Protein AF-A0A1W0WRT3-F1 (afdb_monomer_lite)

Secondary structure (DSSP, 8-state):
-TTT-HHHHHHH--HHHHHHHHHHHHHHHHHHHHHHHHHHHHHT-SS-S-----TTTTHHHHHHHIIIIIIHHHHHHHHHHHHHHHHHHHHHHHHHHHHHTS-----------------------------------------------------------------------SHHHHHHHHHHHHHHHHHHHHHHHHHHHHHHHHH----HHHHHHHHHHHHHHHHHHHHHHHHH-HHHHHHHHHHHHHHHT-----

Structure (mmCIF, N/CA/C/O backbone):
data_AF-A0A1W0WRT3-F1
#
_entry.id   AF-A0A1W0WRT3-F1
#
loop_
_atom_site.group_PDB
_atom_site.id
_atom_site.type_symbol
_atom_site.label_atom_id
_atom_site.label_alt_id
_atom_site.label_comp_id
_atom_site.label_asym_id
_atom_site.label_entity_id
_atom_site.label_seq_id
_atom_site.pdbx_PDB_ins_code
_atom_site.Cartn_x
_atom_site.Cartn_y
_atom_site.Cartn_z
_atom_site.occupancy
_atom_site.B_iso_or_equiv
_atom_site.auth_seq_id
_atom_site.auth_comp_id
_atom_site.auth_asym_id
_atom_site.auth_atom_id
_atom_site.pdbx_PDB_model_num
ATOM 1 N N . MET A 1 1 ? -15.582 -1.088 5.205 1.00 57.53 1 MET A N 1
ATOM 2 C CA . MET A 1 1 ? -17.043 -1.356 5.247 1.00 57.53 1 MET A CA 1
ATOM 3 C C . MET A 1 1 ? -17.700 -1.201 6.625 1.00 57.53 1 MET A C 1
ATOM 5 O O . MET A 1 1 ? -18.793 -0.648 6.671 1.00 57.53 1 MET A O 1
ATOM 9 N N . ALA A 1 2 ? -17.063 -1.582 7.742 1.00 59.25 2 ALA A N 1
ATOM 10 C CA . ALA A 1 2 ? -17.653 -1.502 9.096 1.00 59.25 2 ALA A CA 1
ATOM 11 C C . ALA A 1 2 ? -18.224 -0.121 9.501 1.00 59.25 2 ALA A C 1
ATOM 13 O O . ALA A 1 2 ? -19.150 -0.016 10.302 1.00 59.25 2 ALA A O 1
ATOM 14 N N . LEU A 1 3 ? -17.692 0.962 8.928 1.00 58.09 3 LEU A N 1
ATOM 15 C CA . LEU A 1 3 ? -18.132 2.328 9.218 1.00 58.09 3 LEU A CA 1
ATOM 16 C C . LEU A 1 3 ? -19.428 2.725 8.496 1.00 58.09 3 LEU A C 1
ATOM 18 O O . LEU A 1 3 ? -20.098 3.674 8.922 1.00 58.09 3 LEU A O 1
ATOM 22 N N . PHE A 1 4 ? -19.796 2.035 7.412 1.00 63.88 4 PHE A N 1
ATOM 23 C CA . PHE A 1 4 ? -20.937 2.417 6.581 1.00 63.88 4 PHE A CA 1
ATOM 24 C C . PHE A 1 4 ? -22.263 1.877 7.108 1.00 63.88 4 PHE A C 1
ATOM 26 O O . PHE A 1 4 ? -23.194 2.670 7.239 1.00 63.88 4 PHE A O 1
ATOM 33 N N . LEU A 1 5 ? -22.307 0.607 7.521 1.00 64.44 5 LEU A N 1
ATOM 34 C CA . LEU A 1 5 ? -23.526 -0.089 7.943 1.00 64.44 5 LEU A CA 1
ATOM 35 C C . LEU A 1 5 ? -23.260 -0.947 9.195 1.00 64.44 5 LEU A C 1
ATOM 37 O O . LEU A 1 5 ? -23.103 -2.159 9.083 1.00 64.44 5 LEU A O 1
ATOM 41 N N . PRO A 1 6 ? -23.197 -0.353 10.400 1.00 70.00 6 PRO A N 1
ATOM 42 C CA . PRO A 1 6 ? -22.820 -1.082 11.616 1.00 70.00 6 PRO A CA 1
ATOM 43 C C . PRO A 1 6 ? -23.794 -2.214 11.982 1.00 70.00 6 PRO A C 1
ATOM 45 O O . PRO A 1 6 ? -23.379 -3.189 12.601 1.00 70.00 6 PRO A O 1
ATOM 48 N N . VAL A 1 7 ? -25.070 -2.099 11.589 1.00 73.31 7 VAL A N 1
ATOM 49 C CA . VAL A 1 7 ? -26.112 -3.102 11.869 1.00 73.31 7 VAL A CA 1
ATOM 50 C C . VAL A 1 7 ? -25.977 -4.314 10.945 1.00 73.31 7 VAL A C 1
ATOM 52 O O . VAL A 1 7 ? -25.861 -5.433 11.430 1.00 73.31 7 VAL A O 1
ATOM 55 N N . SER A 1 8 ? -25.896 -4.097 9.628 1.00 71.56 8 SER A N 1
ATOM 56 C CA . SER A 1 8 ? -25.723 -5.188 8.653 1.00 71.56 8 SER A CA 1
ATOM 57 C C . SER A 1 8 ? -24.355 -5.877 8.795 1.00 71.56 8 SER A C 1
ATOM 59 O O . SER A 1 8 ? -24.254 -7.101 8.733 1.00 71.56 8 SER A O 1
ATOM 61 N N . TYR A 1 9 ? -23.307 -5.111 9.129 1.00 69.50 9 TYR A N 1
ATOM 62 C CA . TYR A 1 9 ? -21.957 -5.638 9.347 1.00 69.50 9 TYR A CA 1
ATOM 63 C C . TYR A 1 9 ? -21.885 -6.694 10.460 1.00 69.50 9 TYR A C 1
ATOM 65 O O . TYR A 1 9 ? -21.104 -7.635 10.359 1.00 69.50 9 TYR A O 1
ATOM 73 N N . ARG A 1 10 ? -22.708 -6.575 11.512 1.00 72.44 10 ARG A N 1
ATOM 74 C CA . ARG A 1 10 ? -22.687 -7.515 12.643 1.00 72.44 10 ARG A CA 1
ATOM 75 C C . ARG A 1 10 ? -23.286 -8.884 12.302 1.00 72.44 10 ARG A C 1
ATOM 77 O O . ARG A 1 10 ? -22.920 -9.858 12.950 1.00 72.44 10 ARG A O 1
ATOM 84 N N . HIS A 1 11 ? -24.173 -8.968 11.310 1.00 74.44 11 HIS A N 1
ATOM 85 C CA . HIS A 1 11 ? -24.772 -10.239 10.890 1.00 74.44 11 HIS A CA 1
ATOM 86 C C . HIS A 1 11 ? -24.030 -10.923 9.740 1.00 74.44 11 HIS A C 1
ATOM 88 O O . HIS A 1 11 ? -24.066 -12.143 9.658 1.00 74.44 11 HIS A O 1
ATOM 94 N N . TYR A 1 12 ? -23.317 -10.169 8.900 1.00 72.38 12 TYR A N 1
ATOM 95 C CA . TYR A 1 12 ? -22.676 -10.713 7.696 1.00 72.38 12 TYR A CA 1
ATOM 96 C C . TYR A 1 12 ? -21.158 -10.907 7.783 1.00 72.38 12 TYR A C 1
ATOM 98 O O . TYR A 1 12 ? -20.559 -11.402 6.830 1.00 72.38 12 TYR A O 1
ATOM 106 N N . HIS A 1 13 ? -20.504 -10.540 8.891 1.00 76.38 13 HIS A N 1
ATOM 107 C CA . HIS A 1 13 ? -19.062 -10.752 9.024 1.00 76.38 13 HIS A CA 1
ATOM 108 C C . HIS A 1 13 ? -18.738 -12.216 9.353 1.00 76.38 13 HIS A C 1
ATOM 110 O O . HIS A 1 13 ? -18.426 -12.571 10.491 1.00 76.38 13 HIS A O 1
ATOM 116 N N . THR A 1 14 ? -18.807 -13.072 8.339 1.00 85.19 14 THR A N 1
ATOM 117 C CA . THR A 1 14 ? -18.341 -14.454 8.416 1.00 85.19 14 THR A CA 1
ATOM 118 C C . THR A 1 14 ? -16.829 -14.499 8.201 1.00 85.19 14 THR A C 1
ATOM 120 O O . THR A 1 14 ? -16.276 -13.765 7.379 1.00 85.19 14 THR A O 1
ATOM 123 N N . ASN A 1 15 ? -16.138 -15.381 8.929 1.00 87.75 15 ASN A N 1
ATOM 124 C CA . ASN A 1 15 ? -14.701 -15.619 8.732 1.00 87.75 15 ASN A CA 1
ATOM 125 C C . ASN A 1 15 ? -14.387 -15.998 7.273 1.00 87.75 15 ASN A C 1
ATOM 127 O O . ASN A 1 15 ? -13.327 -15.655 6.754 1.00 87.75 15 ASN A O 1
ATOM 131 N N . THR A 1 16 ? -15.348 -16.621 6.588 1.00 88.56 16 THR A N 1
ATOM 132 C CA . THR A 1 16 ? -15.288 -16.969 5.167 1.00 88.56 16 THR A CA 1
ATOM 133 C C . THR A 1 16 ? -15.034 -15.757 4.274 1.00 88.56 16 THR A C 1
ATOM 135 O O . THR A 1 16 ? -14.190 -15.833 3.386 1.00 88.56 16 THR A O 1
ATOM 138 N N . LEU A 1 17 ? -15.702 -14.621 4.516 1.00 88.12 17 LEU A N 1
ATOM 139 C CA . LEU A 1 17 ? -15.512 -13.423 3.695 1.00 88.12 17 LEU A CA 1
ATOM 140 C C . LEU A 1 17 ? -14.113 -12.825 3.883 1.00 88.12 17 LEU A C 1
ATOM 142 O O . LEU A 1 17 ? -13.495 -12.406 2.908 1.00 88.12 17 LEU A O 1
ATOM 146 N N . ALA A 1 18 ? -13.589 -12.827 5.112 1.00 88.94 18 ALA A N 1
ATOM 147 C CA . ALA A 1 18 ? -12.232 -12.355 5.384 1.00 88.94 18 ALA A CA 1
ATOM 148 C C . ALA A 1 18 ? -11.180 -13.224 4.673 1.00 88.94 18 ALA A C 1
ATOM 150 O O . ALA A 1 18 ? -10.317 -12.690 3.981 1.00 88.94 18 ALA A O 1
ATOM 151 N N . ILE A 1 19 ? -11.301 -14.554 4.768 1.00 93.44 19 ILE A N 1
ATOM 152 C CA . ILE A 1 19 ? -10.410 -15.496 4.072 1.00 93.44 19 ILE A CA 1
ATOM 153 C C . ILE A 1 19 ? -10.511 -15.306 2.555 1.00 93.44 19 ILE A C 1
ATOM 155 O O . ILE A 1 19 ? -9.489 -15.207 1.882 1.00 93.44 19 ILE A O 1
ATOM 159 N N . CYS A 1 20 ? -11.729 -15.184 2.022 1.00 94.19 20 CYS A N 1
ATOM 160 C CA . CYS A 1 20 ? -11.959 -14.954 0.599 1.00 94.19 20 CYS A CA 1
ATOM 161 C C . CYS A 1 20 ? -11.285 -13.664 0.108 1.00 94.19 20 CYS A C 1
ATOM 163 O O . CYS A 1 20 ? -10.661 -13.669 -0.949 1.00 94.19 20 CYS A O 1
ATOM 165 N N . MET A 1 21 ? -11.371 -12.572 0.873 1.00 91.06 21 MET A N 1
ATOM 166 C CA . MET A 1 21 ? -10.713 -11.305 0.533 1.00 91.06 21 MET A CA 1
ATOM 167 C C . MET A 1 21 ? -9.185 -11.424 0.575 1.00 91.06 21 MET A C 1
ATOM 169 O O . MET A 1 21 ? -8.510 -10.904 -0.311 1.00 91.06 21 MET A O 1
ATOM 173 N N . CYS A 1 22 ? -8.631 -12.136 1.562 1.00 92.69 22 CYS A N 1
ATOM 174 C CA . CYS A 1 22 ? -7.190 -12.379 1.651 1.00 92.69 22 CYS A CA 1
ATOM 175 C C . CYS A 1 22 ? -6.675 -13.210 0.467 1.00 92.69 22 CYS A C 1
ATOM 177 O O . CYS A 1 22 ? -5.708 -12.814 -0.182 1.00 92.69 22 CYS A O 1
ATOM 179 N N . VAL A 1 23 ? -7.341 -14.324 0.151 1.00 96.50 23 VAL A N 1
ATOM 180 C CA . VAL A 1 23 ? -6.979 -15.184 -0.987 1.00 96.50 23 VAL A CA 1
ATOM 181 C C . VAL A 1 23 ? -7.160 -14.433 -2.304 1.00 96.50 23 VAL A C 1
ATOM 183 O O . VAL A 1 23 ? -6.273 -14.467 -3.150 1.00 96.50 23 VAL A O 1
ATOM 186 N N . GLY A 1 24 ? -8.263 -13.697 -2.460 1.00 95.12 24 GLY A N 1
ATOM 187 C CA . GLY A 1 24 ? -8.522 -12.878 -3.642 1.00 95.12 24 GLY A CA 1
ATOM 188 C C . GLY A 1 24 ? -7.442 -11.820 -3.872 1.00 95.12 24 GLY A C 1
ATOM 189 O O . GLY A 1 24 ? -6.952 -11.695 -4.989 1.00 95.12 24 GLY A O 1
ATOM 190 N N . CYS A 1 25 ? -7.013 -11.115 -2.818 1.00 93.00 25 CYS A N 1
ATOM 191 C CA . CYS A 1 25 ? -5.915 -10.147 -2.892 1.00 93.00 25 CYS A CA 1
ATOM 192 C C . CYS A 1 25 ? -4.599 -10.812 -3.329 1.00 93.00 25 CYS A C 1
ATOM 194 O O . CYS A 1 25 ? -3.905 -10.307 -4.209 1.00 93.00 25 CYS A O 1
ATOM 196 N N . TRP A 1 26 ? -4.282 -11.982 -2.772 1.00 95.69 26 TRP A N 1
ATOM 197 C CA . TRP A 1 26 ? -3.071 -12.714 -3.133 1.00 95.69 26 TRP A CA 1
ATOM 198 C C . TRP A 1 26 ? -3.090 -13.193 -4.591 1.00 95.69 26 TRP A C 1
ATOM 200 O O . TRP A 1 26 ? -2.126 -12.974 -5.326 1.00 95.69 26 TRP A O 1
ATOM 210 N N . VAL A 1 27 ? -4.197 -13.796 -5.039 1.00 96.94 27 VAL A N 1
ATOM 211 C CA . VAL A 1 27 ? -4.370 -14.235 -6.433 1.00 96.94 27 VAL A CA 1
ATOM 212 C C . VAL A 1 27 ? -4.287 -13.043 -7.382 1.00 96.94 27 VAL A C 1
ATOM 214 O O . VAL A 1 27 ? -3.580 -13.118 -8.382 1.00 96.94 27 VAL A O 1
ATOM 217 N N . TYR A 1 28 ? -4.937 -11.926 -7.045 1.00 94.19 28 TYR A N 1
ATOM 218 C CA . TYR A 1 28 ? -4.875 -10.689 -7.821 1.00 94.19 28 TYR A CA 1
ATOM 219 C C . TYR A 1 28 ? -3.430 -10.220 -8.021 1.00 94.19 28 TYR A C 1
ATOM 221 O O . TYR A 1 28 ? -3.013 -9.993 -9.154 1.00 94.19 28 TYR A O 1
ATOM 229 N N . VAL A 1 29 ? -2.632 -10.150 -6.950 1.00 92.56 29 VAL A N 1
ATOM 230 C CA . VAL A 1 29 ? -1.226 -9.729 -7.056 1.00 92.56 29 VAL A CA 1
ATOM 231 C C . VAL A 1 29 ? -0.428 -10.652 -7.980 1.00 92.56 29 VAL A C 1
ATOM 233 O O . VAL A 1 29 ? 0.312 -10.178 -8.843 1.00 92.56 29 VAL A O 1
ATOM 236 N N . ASN A 1 30 ? -0.615 -11.964 -7.849 1.00 94.56 30 ASN A N 1
ATOM 237 C CA . ASN A 1 30 ? 0.111 -12.947 -8.648 1.00 94.56 30 ASN A CA 1
ATOM 238 C C . ASN A 1 30 ? -0.281 -12.909 -10.130 1.00 94.56 30 ASN A C 1
ATOM 240 O O . ASN A 1 30 ? 0.598 -12.941 -10.984 1.00 94.56 30 ASN A O 1
ATOM 244 N N . VAL A 1 31 ? -1.571 -12.776 -10.447 1.00 95.19 31 VAL A N 1
ATOM 245 C CA . VAL A 1 31 ? -2.063 -12.735 -11.836 1.00 95.19 31 VAL A CA 1
ATOM 246 C C . VAL A 1 31 ? -1.468 -11.566 -12.624 1.00 95.19 31 VAL A C 1
ATOM 248 O O . VAL A 1 31 ? -1.171 -11.722 -13.803 1.00 95.19 31 VAL A O 1
ATOM 251 N N . PHE A 1 32 ? -1.254 -10.412 -11.991 1.00 93.12 32 PHE A N 1
ATOM 252 C CA . PHE A 1 32 ? -0.686 -9.241 -12.668 1.00 93.12 32 PHE A CA 1
ATOM 253 C C . PHE A 1 32 ? 0.850 -9.210 -12.653 1.00 93.12 32 PHE A C 1
ATOM 255 O O . PHE A 1 32 ? 1.452 -8.751 -13.627 1.00 93.12 32 PHE A O 1
ATOM 262 N N . LYS A 1 33 ? 1.501 -9.691 -11.581 1.00 89.94 33 LYS A N 1
ATOM 263 C CA . LYS A 1 33 ? 2.969 -9.646 -11.466 1.00 89.94 33 LYS A CA 1
ATOM 264 C C . LYS A 1 33 ? 3.679 -10.818 -12.151 1.00 89.94 33 LYS A C 1
ATOM 266 O O . LYS A 1 33 ? 4.725 -10.599 -12.755 1.00 89.94 33 LYS A O 1
ATOM 271 N N . LEU A 1 34 ? 3.127 -12.034 -12.099 1.00 94.50 34 LEU A N 1
ATOM 272 C CA . LEU A 1 34 ? 3.792 -13.223 -12.649 1.00 94.50 34 LEU A CA 1
ATOM 273 C C . LEU A 1 34 ? 4.031 -13.159 -14.164 1.00 94.50 34 LEU A C 1
ATOM 275 O O . LEU A 1 34 ? 5.132 -13.519 -14.567 1.00 94.50 34 LEU A O 1
ATOM 279 N N . PRO A 1 35 ? 3.088 -12.698 -15.013 1.00 94.25 35 PRO A N 1
ATOM 280 C CA . PRO A 1 35 ? 3.317 -12.683 -16.456 1.00 94.25 35 PRO A CA 1
ATOM 281 C C . PRO A 1 35 ? 4.515 -11.826 -16.871 1.00 94.25 35 PRO A C 1
ATOM 283 O O . PRO A 1 35 ? 5.297 -12.260 -17.709 1.00 94.25 35 PRO A O 1
ATOM 286 N N . GLY A 1 36 ? 4.701 -10.653 -16.254 1.00 91.69 36 GLY A N 1
ATOM 287 C CA . GLY A 1 36 ? 5.857 -9.800 -16.546 1.00 91.69 36 GLY A CA 1
ATOM 288 C C . GLY A 1 36 ? 7.168 -10.412 -16.075 1.00 91.69 36 GLY A C 1
ATOM 289 O O . GLY A 1 36 ? 8.129 -10.432 -16.832 1.00 91.69 36 GLY A O 1
ATOM 290 N N . LEU A 1 37 ? 7.187 -11.004 -14.874 1.00 92.88 37 LEU A N 1
ATOM 291 C CA . LEU A 1 37 ? 8.376 -11.693 -14.359 1.00 92.88 37 LEU A CA 1
ATOM 292 C C . LEU A 1 37 ? 8.766 -12.902 -15.222 1.00 92.88 37 LEU A C 1
ATOM 294 O O . LEU A 1 37 ? 9.940 -13.076 -15.527 1.00 92.88 37 LEU A O 1
ATOM 298 N N . LEU A 1 38 ? 7.791 -13.712 -15.646 1.00 94.31 38 LEU A N 1
ATOM 299 C CA . LEU A 1 38 ? 8.032 -14.857 -16.530 1.00 94.31 38 LEU A CA 1
ATOM 300 C C . LEU A 1 38 ? 8.531 -14.414 -17.909 1.00 94.31 38 LEU A C 1
ATOM 302 O O . LEU A 1 38 ? 9.413 -15.050 -18.478 1.00 94.31 38 LEU A O 1
ATOM 306 N N . GLN A 1 39 ? 7.975 -13.328 -18.450 1.00 93.81 39 GLN A N 1
ATOM 307 C CA . GLN A 1 39 ? 8.405 -12.785 -19.735 1.00 93.81 39 GLN A CA 1
ATOM 308 C C . GLN A 1 39 ? 9.805 -12.155 -19.657 1.00 93.81 39 GLN A C 1
ATOM 310 O O . GLN A 1 39 ? 10.566 -12.252 -20.617 1.00 93.81 39 GLN A O 1
ATOM 315 N N . ASP A 1 40 ? 10.145 -11.518 -18.533 1.00 92.25 40 ASP A N 1
ATOM 316 C CA . ASP A 1 40 ? 11.466 -10.928 -18.282 1.00 92.25 40 ASP A CA 1
ATOM 317 C C . ASP A 1 40 ? 12.551 -12.011 -18.229 1.00 92.25 40 ASP A C 1
ATOM 319 O O . ASP A 1 40 ? 13.525 -11.944 -18.979 1.00 92.25 40 ASP A O 1
ATOM 323 N N . ASP A 1 41 ? 12.306 -13.065 -17.446 1.00 92.06 41 ASP A N 1
ATOM 324 C CA . ASP A 1 41 ? 13.212 -14.207 -17.291 1.00 92.06 41 ASP A CA 1
ATOM 325 C C . ASP A 1 41 ? 13.428 -14.974 -18.605 1.00 92.06 41 ASP A C 1
ATOM 327 O O . ASP A 1 41 ? 14.555 -15.313 -18.950 1.00 92.06 41 ASP A O 1
ATOM 331 N N . TYR A 1 42 ? 12.363 -15.204 -19.381 1.00 93.31 42 TYR A N 1
ATOM 332 C CA . TYR A 1 42 ? 12.452 -16.009 -20.602 1.00 93.31 42 TYR A CA 1
ATOM 333 C C . TYR A 1 42 ? 13.087 -15.277 -21.797 1.00 93.31 42 TYR A C 1
ATOM 335 O O . TYR A 1 42 ? 13.714 -15.920 -22.636 1.00 93.31 42 TYR A O 1
ATOM 343 N N . ILE A 1 43 ? 12.889 -13.956 -21.926 1.00 92.50 43 ILE A N 1
ATOM 344 C CA . ILE A 1 43 ? 13.270 -13.203 -23.140 1.00 92.50 43 ILE A CA 1
ATOM 345 C C . ILE A 1 43 ? 14.493 -12.313 -22.921 1.00 92.50 43 ILE A C 1
ATOM 347 O O . ILE A 1 43 ? 15.331 -12.202 -23.816 1.00 92.50 43 ILE A O 1
ATOM 351 N N . TYR A 1 44 ? 14.578 -11.637 -21.776 1.00 86.69 44 TYR A N 1
ATOM 352 C CA . TYR A 1 44 ? 15.509 -10.521 -21.588 1.00 86.69 44 TYR A CA 1
ATOM 353 C C . TYR A 1 44 ? 16.729 -10.888 -20.743 1.00 86.69 44 TYR A C 1
ATOM 355 O O . TYR A 1 44 ? 17.735 -10.185 -20.792 1.00 86.69 44 TYR A O 1
ATOM 363 N N . ARG A 1 45 ? 16.675 -12.003 -20.012 1.00 82.12 45 ARG A N 1
ATOM 364 C CA . ARG A 1 45 ? 17.720 -12.428 -19.081 1.00 82.12 45 ARG A CA 1
ATOM 365 C C . ARG A 1 45 ? 18.786 -13.301 -19.755 1.00 82.12 45 ARG A C 1
ATOM 367 O O . ARG A 1 45 ? 18.931 -14.473 -19.435 1.00 82.12 45 ARG A O 1
ATOM 374 N N . ASN A 1 46 ? 19.538 -12.720 -20.688 1.00 70.94 46 ASN A N 1
ATOM 375 C CA . ASN A 1 46 ? 20.744 -13.336 -21.249 1.00 70.94 46 ASN A CA 1
ATOM 376 C C . ASN A 1 46 ? 21.979 -12.574 -20.732 1.00 70.94 46 ASN A C 1
ATOM 378 O O . ASN A 1 46 ? 22.360 -11.557 -21.299 1.00 70.94 46 ASN A O 1
ATOM 382 N N . ASP A 1 47 ? 22.575 -13.086 -19.653 1.00 75.00 47 ASP A N 1
ATOM 383 C CA . ASP A 1 47 ? 23.932 -12.789 -19.150 1.00 75.00 47 ASP A CA 1
ATOM 384 C C . ASP A 1 47 ? 24.232 -11.452 -18.431 1.00 75.00 47 ASP A C 1
ATOM 386 O O . ASP A 1 47 ? 25.387 -11.219 -18.073 1.00 75.00 47 ASP A O 1
ATOM 390 N N . ASP A 1 48 ? 23.245 -10.609 -18.113 1.00 68.50 48 ASP A N 1
ATOM 391 C CA . ASP A 1 48 ? 23.500 -9.413 -17.287 1.00 68.50 48 ASP A CA 1
ATOM 392 C C . ASP A 1 48 ? 23.700 -9.770 -15.794 1.00 68.50 48 ASP A C 1
ATOM 394 O O . ASP A 1 48 ? 22.896 -10.486 -15.189 1.00 68.50 48 ASP A O 1
ATOM 398 N N . GLU A 1 49 ? 24.770 -9.247 -15.174 1.00 82.69 49 GLU A N 1
ATOM 399 C CA . GLU A 1 49 ? 25.106 -9.461 -13.748 1.00 82.69 49 GLU A CA 1
ATOM 400 C C . GLU A 1 49 ? 24.074 -8.845 -12.780 1.00 82.69 49 GLU A C 1
ATOM 402 O O . GLU A 1 49 ? 24.026 -9.205 -11.599 1.00 82.69 49 GLU A O 1
ATOM 407 N N . ASP A 1 50 ? 23.211 -7.952 -13.269 1.00 79.75 50 ASP A N 1
ATOM 408 C CA . ASP A 1 50 ? 22.233 -7.250 -12.449 1.00 79.75 50 ASP A CA 1
ATOM 409 C C . ASP A 1 50 ? 20.896 -7.997 -12.371 1.00 79.75 50 ASP A C 1
ATOM 411 O O . ASP A 1 50 ? 20.149 -8.145 -13.337 1.00 79.75 50 ASP A O 1
ATOM 415 N N . CYS A 1 51 ? 20.527 -8.410 -11.156 1.00 83.12 51 CYS A N 1
ATOM 416 C CA . CYS A 1 51 ? 19.227 -9.009 -10.859 1.00 83.12 51 CYS A CA 1
ATOM 417 C C . CYS A 1 51 ? 18.127 -7.934 -10.743 1.00 83.12 51 CYS A C 1
ATOM 419 O O . CYS A 1 51 ? 17.493 -7.781 -9.695 1.00 83.12 51 CYS A O 1
ATOM 421 N N . SER A 1 52 ? 17.897 -7.183 -11.819 1.00 83.81 52 SER A N 1
ATOM 422 C CA . SER A 1 52 ? 16.822 -6.194 -11.922 1.00 83.81 52 SER A CA 1
ATOM 423 C C . SER A 1 52 ? 15.922 -6.492 -13.121 1.00 83.81 52 SER A C 1
ATOM 425 O O . SER A 1 52 ? 16.387 -6.982 -14.143 1.00 83.81 52 SER A O 1
ATOM 427 N N . VAL A 1 53 ? 14.619 -6.241 -12.977 1.00 84.94 53 VAL A N 1
ATOM 428 C CA . VAL A 1 53 ? 13.651 -6.431 -14.069 1.00 84.94 53 VAL A CA 1
ATOM 429 C C . VAL A 1 53 ? 13.865 -5.337 -15.108 1.00 84.94 53 VAL A C 1
ATOM 431 O O . VAL A 1 53 ? 13.946 -4.159 -14.745 1.00 84.94 53 VAL A O 1
ATOM 434 N N . ASN A 1 54 ? 13.903 -5.695 -16.392 1.00 86.56 54 ASN A N 1
ATOM 435 C CA . ASN A 1 54 ? 14.138 -4.733 -17.461 1.00 86.56 54 ASN A CA 1
ATOM 436 C C . ASN A 1 54 ? 12.858 -3.935 -17.784 1.00 86.56 54 ASN A C 1
AT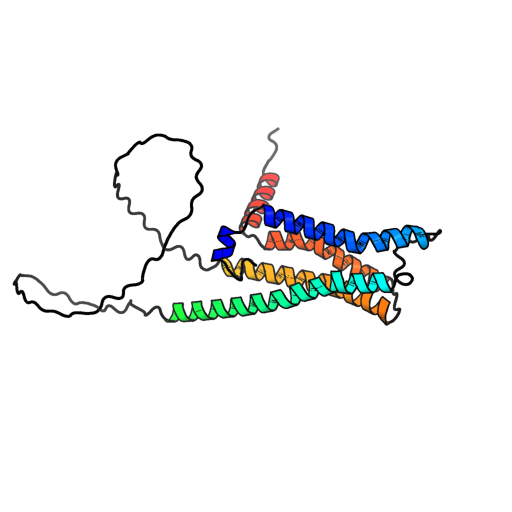OM 438 O O . ASN A 1 54 ? 12.111 -4.208 -18.728 1.00 86.56 54 ASN A O 1
ATOM 442 N N . VAL A 1 55 ? 12.594 -2.916 -16.962 1.00 84.69 55 VAL A N 1
ATOM 443 C CA . VAL A 1 55 ? 11.375 -2.092 -17.037 1.00 84.69 55 VAL A CA 1
ATOM 444 C C . VAL A 1 55 ? 11.278 -1.319 -18.360 1.00 84.69 55 VAL A C 1
ATOM 446 O O . VAL A 1 55 ? 10.173 -1.066 -18.841 1.00 84.69 55 VAL A O 1
ATOM 449 N N . THR A 1 56 ? 12.410 -0.957 -18.974 1.00 85.44 56 THR A N 1
ATOM 450 C CA . THR A 1 56 ? 12.428 -0.211 -20.243 1.00 85.44 56 THR A CA 1
ATOM 451 C C . THR A 1 56 ? 11.989 -1.084 -21.412 1.00 85.44 56 THR A C 1
ATOM 453 O O . THR A 1 56 ? 11.226 -0.625 -22.262 1.00 85.44 56 THR A O 1
ATOM 456 N N . ALA A 1 57 ? 12.390 -2.357 -21.427 1.00 89.25 57 ALA A N 1
ATOM 457 C CA . ALA A 1 57 ? 11.978 -3.301 -22.458 1.00 89.25 57 ALA A CA 1
ATOM 458 C C . ALA A 1 57 ? 10.487 -3.681 -22.363 1.00 89.25 57 ALA A C 1
ATOM 460 O O . ALA A 1 57 ? 9.844 -3.932 -23.383 1.00 89.25 57 ALA A O 1
ATOM 461 N N . GLN A 1 58 ? 9.919 -3.676 -21.152 1.00 90.94 58 GLN A N 1
ATOM 462 C CA . GLN A 1 58 ? 8.525 -4.049 -20.884 1.00 90.94 58 GLN A CA 1
ATOM 463 C C . GLN A 1 58 ? 7.642 -2.865 -20.465 1.00 90.94 58 GLN A C 1
ATOM 465 O O . GLN A 1 58 ? 6.769 -2.998 -19.601 1.00 90.94 58 GLN A O 1
ATOM 470 N N . PHE A 1 59 ? 7.822 -1.705 -21.101 1.00 90.31 59 PHE A N 1
ATOM 471 C CA . PHE A 1 59 ? 7.129 -0.464 -20.740 1.00 90.31 59 PHE A CA 1
ATOM 472 C C . PHE A 1 59 ? 5.604 -0.618 -20.588 1.00 90.31 59 PHE A C 1
ATOM 474 O O . PHE A 1 59 ? 5.027 -0.158 -19.604 1.00 90.31 59 PHE A O 1
ATOM 481 N N . SER A 1 60 ? 4.931 -1.298 -21.526 1.00 91.69 60 SER A N 1
ATOM 482 C CA . SER A 1 60 ? 3.470 -1.461 -21.490 1.00 91.69 60 SER A CA 1
ATOM 483 C C . SER A 1 60 ? 2.990 -2.266 -20.283 1.00 91.69 60 SER A C 1
ATOM 485 O O . SER A 1 60 ? 1.977 -1.914 -19.673 1.00 91.69 60 SER A O 1
ATOM 487 N N . TRP A 1 61 ? 3.710 -3.331 -19.921 1.00 93.25 61 TRP A N 1
ATOM 488 C CA . TRP A 1 61 ? 3.384 -4.126 -18.739 1.00 93.25 61 TRP A CA 1
ATOM 489 C C . TRP A 1 61 ? 3.683 -3.340 -17.463 1.00 93.25 61 TRP A C 1
ATOM 491 O O . TRP A 1 61 ? 2.823 -3.262 -16.586 1.00 93.25 61 TRP A O 1
ATOM 501 N N . ALA A 1 62 ? 4.850 -2.696 -17.394 1.00 90.06 62 ALA A N 1
ATOM 502 C CA . ALA A 1 62 ? 5.257 -1.893 -16.250 1.00 90.06 62 ALA A CA 1
ATOM 503 C C . ALA A 1 62 ? 4.235 -0.789 -15.950 1.00 90.06 62 ALA A C 1
ATOM 505 O O . ALA A 1 62 ? 3.701 -0.738 -14.841 1.00 90.06 62 ALA A O 1
ATOM 506 N N . LEU A 1 63 ? 3.874 0.006 -16.963 1.00 90.56 63 LEU A N 1
ATOM 507 C CA . LEU A 1 63 ? 2.902 1.093 -16.855 1.00 90.56 63 LEU A CA 1
ATOM 508 C C . LEU A 1 63 ? 1.508 0.583 -16.468 1.00 90.56 63 LEU A C 1
ATOM 510 O O . LEU A 1 63 ? 0.866 1.150 -15.586 1.00 90.56 63 LEU A O 1
ATOM 514 N N . THR A 1 64 ? 1.049 -0.518 -17.072 1.00 93.31 64 THR A N 1
ATOM 515 C CA . THR A 1 64 ? -0.243 -1.119 -16.705 1.00 93.31 64 THR A CA 1
ATOM 516 C C . THR A 1 64 ? -0.230 -1.599 -15.256 1.00 93.31 64 THR A C 1
ATOM 518 O O . THR A 1 64 ? -1.173 -1.333 -14.515 1.00 93.31 64 THR A O 1
ATOM 521 N N . SER A 1 65 ? 0.840 -2.271 -14.821 1.00 90.44 65 SER A N 1
ATOM 522 C CA . SER A 1 65 ? 0.959 -2.771 -13.450 1.00 90.44 65 SER A CA 1
ATOM 523 C C . SER A 1 65 ? 1.024 -1.634 -12.428 1.00 90.44 65 SER A C 1
ATOM 525 O O . SER A 1 65 ? 0.390 -1.733 -11.381 1.00 90.44 65 SER A O 1
ATOM 527 N N . GLN A 1 66 ? 1.702 -0.533 -12.759 1.00 89.38 66 GLN A N 1
ATOM 528 C CA . GLN A 1 66 ? 1.782 0.650 -11.909 1.00 89.38 66 GLN A CA 1
ATOM 529 C C . GLN A 1 66 ? 0.406 1.304 -11.743 1.00 89.38 66 GLN A C 1
ATOM 531 O O . GLN A 1 66 ? -0.045 1.517 -10.623 1.00 89.38 66 GLN A O 1
ATOM 536 N N . ILE A 1 67 ? -0.322 1.540 -12.837 1.00 90.75 67 ILE A N 1
ATOM 537 C CA . ILE A 1 67 ? -1.653 2.162 -12.763 1.00 90.75 67 ILE A CA 1
ATOM 538 C C . ILE A 1 67 ? -2.644 1.247 -12.025 1.00 90.75 67 ILE A C 1
ATOM 540 O O . ILE A 1 67 ? -3.426 1.677 -11.174 1.00 90.75 67 ILE A O 1
ATOM 544 N N . VAL A 1 68 ? -2.639 -0.044 -12.353 1.00 93.88 68 VAL A N 1
ATOM 545 C CA . VAL A 1 68 ? -3.648 -0.984 -11.855 1.00 93.88 68 VAL A CA 1
ATOM 546 C C . VAL A 1 68 ? -3.387 -1.406 -10.413 1.00 93.88 68 VAL A C 1
ATOM 548 O O . VAL A 1 68 ? -4.342 -1.632 -9.671 1.00 93.88 68 VAL A O 1
ATOM 551 N N . MET A 1 69 ? -2.135 -1.537 -9.985 1.00 89.88 69 MET A N 1
ATOM 552 C CA . MET A 1 69 ? -1.809 -2.013 -8.636 1.00 89.88 69 MET A CA 1
ATOM 553 C C . MET A 1 69 ? -1.461 -0.857 -7.712 1.00 89.88 69 MET A C 1
ATOM 555 O O . MET A 1 69 ? -2.018 -0.760 -6.614 1.00 89.88 69 MET A O 1
ATOM 559 N N . ASP A 1 70 ? -0.583 0.029 -8.174 1.00 86.69 70 ASP A N 1
ATOM 560 C CA . ASP A 1 70 ? -0.045 1.074 -7.321 1.00 86.69 70 ASP A CA 1
ATOM 561 C C . ASP A 1 70 ? -1.052 2.225 -7.215 1.00 86.69 70 ASP A C 1
ATOM 563 O O . ASP A 1 70 ? -1.613 2.463 -6.140 1.00 86.69 70 ASP A O 1
ATOM 567 N N . ASP A 1 71 ? -1.416 2.842 -8.342 1.00 87.81 71 ASP A N 1
ATOM 568 C CA . ASP A 1 71 ? -2.319 3.999 -8.339 1.00 87.81 71 ASP A CA 1
ATOM 569 C C . ASP A 1 71 ? -3.722 3.643 -7.838 1.00 87.81 71 ASP A C 1
ATOM 571 O O . ASP A 1 71 ? -4.337 4.422 -7.105 1.00 87.81 71 ASP A O 1
ATOM 575 N N . SER A 1 72 ? -4.244 2.457 -8.171 1.00 91.06 72 SER A N 1
ATOM 576 C CA . SER A 1 72 ? -5.583 2.053 -7.724 1.00 91.06 72 SER A CA 1
ATOM 577 C C . SER A 1 72 ? -5.688 1.988 -6.199 1.00 91.06 72 SER A C 1
ATOM 579 O O . SER A 1 72 ? -6.681 2.444 -5.626 1.00 91.06 72 SER A O 1
ATOM 581 N N . SER A 1 73 ? -4.661 1.487 -5.514 1.00 89.12 73 SER A N 1
ATOM 582 C CA . SER A 1 73 ? -4.683 1.400 -4.057 1.00 89.12 73 SER A CA 1
ATOM 583 C C . SER A 1 73 ? -4.463 2.769 -3.405 1.00 89.12 73 SER A C 1
ATOM 585 O O . SER A 1 73 ? -5.142 3.070 -2.417 1.00 89.12 73 SER A O 1
ATOM 587 N N . VAL A 1 74 ? -3.650 3.654 -4.005 1.00 86.62 74 VAL A N 1
ATOM 588 C CA . VAL A 1 74 ? -3.564 5.068 -3.593 1.00 86.62 74 VAL A CA 1
ATOM 589 C C . VAL A 1 74 ? -4.922 5.742 -3.728 1.00 86.62 74 VAL A C 1
ATOM 591 O O . VAL A 1 74 ? -5.354 6.422 -2.800 1.00 86.62 74 VAL A O 1
ATOM 594 N N . LEU A 1 75 ? -5.635 5.535 -4.836 1.00 90.00 75 LEU A N 1
ATOM 595 C CA . LEU A 1 75 ? -6.967 6.100 -5.043 1.00 90.00 75 LEU A CA 1
ATOM 596 C C . LEU A 1 75 ? -7.968 5.556 -4.023 1.00 90.00 75 LEU A C 1
ATOM 598 O O . LEU A 1 75 ? -8.730 6.325 -3.439 1.00 90.00 75 LEU A O 1
ATOM 602 N N . VAL A 1 76 ? -7.948 4.253 -3.741 1.00 90.31 76 VAL A N 1
ATOM 603 C CA . VAL A 1 76 ? -8.829 3.646 -2.733 1.00 90.31 76 VAL A CA 1
ATOM 604 C C . VAL A 1 76 ? -8.556 4.227 -1.342 1.00 90.31 76 VAL A C 1
ATOM 606 O O . VAL A 1 76 ? -9.497 4.600 -0.633 1.00 90.31 76 VAL A O 1
ATOM 609 N N . VAL A 1 77 ? -7.292 4.361 -0.936 1.00 87.25 77 VAL A N 1
ATOM 610 C CA . VAL A 1 77 ? -6.916 4.966 0.354 1.00 87.25 77 VAL A CA 1
ATOM 611 C C . VAL A 1 77 ? -7.258 6.460 0.373 1.00 87.25 77 VAL A C 1
ATOM 613 O O . VAL A 1 77 ? -7.899 6.944 1.309 1.00 87.25 77 VAL A O 1
ATOM 616 N N . GLY A 1 78 ? -6.916 7.170 -0.698 1.00 86.56 78 GLY A N 1
ATOM 617 C CA . GLY A 1 78 ? -7.139 8.598 -0.888 1.00 86.56 78 GLY A CA 1
ATOM 618 C C . GLY A 1 78 ? -8.613 8.988 -0.931 1.00 86.56 78 GLY A C 1
ATOM 619 O O . GLY A 1 78 ? -8.953 10.068 -0.464 1.00 86.56 78 GLY A O 1
ATOM 620 N N . ILE A 1 79 ? -9.502 8.112 -1.408 1.00 90.31 79 ILE A N 1
ATOM 621 C CA . ILE A 1 79 ? -10.960 8.313 -1.394 1.00 90.31 79 ILE A CA 1
ATOM 622 C C . ILE A 1 79 ? -11.566 7.840 -0.069 1.00 90.31 79 ILE A C 1
ATOM 624 O O . ILE A 1 79 ? -12.434 8.504 0.499 1.00 90.31 79 ILE A O 1
ATOM 628 N N . SER A 1 80 ? -11.122 6.705 0.474 1.00 88.50 80 SER A N 1
ATOM 629 C CA . SER A 1 80 ? -11.689 6.177 1.721 1.00 88.50 80 SER A CA 1
ATOM 630 C C . SER A 1 80 ? -11.415 7.092 2.916 1.00 88.50 80 SER A C 1
ATOM 632 O O . SER A 1 80 ? -12.317 7.318 3.725 1.00 88.50 80 SER A O 1
ATOM 634 N N . TYR A 1 81 ? -10.223 7.684 3.008 1.00 86.88 81 TYR A N 1
ATOM 635 C CA . TYR A 1 81 ? -9.850 8.576 4.103 1.00 86.88 81 TYR A CA 1
ATOM 636 C C . TYR A 1 81 ? -10.757 9.816 4.254 1.00 86.88 81 TYR A C 1
ATOM 638 O O . TYR A 1 81 ? -11.317 9.999 5.343 1.00 86.88 81 TYR A O 1
ATOM 646 N N . PRO A 1 82 ? -10.987 10.655 3.221 1.00 89.00 82 PRO A N 1
ATOM 647 C CA . PRO A 1 82 ? -11.877 11.805 3.328 1.00 89.00 82 PRO A CA 1
ATOM 648 C C . PRO A 1 82 ? -13.315 11.385 3.620 1.00 89.00 82 PRO A C 1
ATOM 650 O O . PRO A 1 82 ? -13.985 12.069 4.392 1.00 89.00 82 PRO A O 1
ATOM 653 N N . ILE A 1 83 ? -13.787 10.242 3.104 1.00 89.31 83 ILE A N 1
ATOM 654 C CA . ILE A 1 83 ? -15.128 9.742 3.437 1.00 89.31 83 ILE A CA 1
ATOM 655 C C . ILE A 1 83 ? -15.220 9.383 4.927 1.00 89.31 83 ILE A C 1
ATOM 657 O O . ILE A 1 83 ? -16.192 9.745 5.600 1.00 89.31 83 ILE A O 1
ATOM 661 N N . ILE A 1 84 ? -14.210 8.700 5.475 1.00 86.25 84 ILE A N 1
ATOM 662 C CA . ILE A 1 84 ? -14.150 8.367 6.903 1.00 86.25 84 ILE A CA 1
ATOM 663 C C . ILE A 1 84 ? 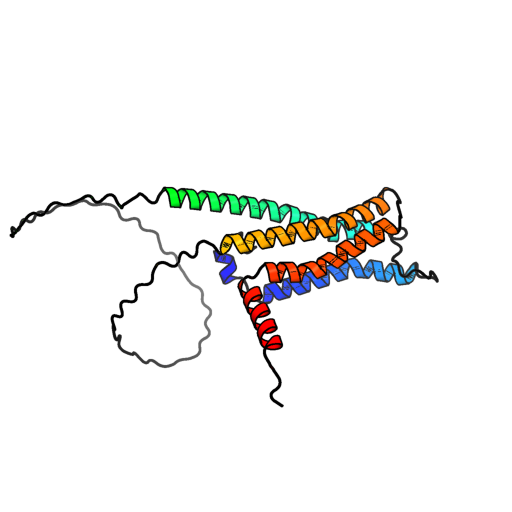-14.106 9.650 7.739 1.00 86.25 84 ILE A C 1
ATOM 665 O O . ILE A 1 84 ? -14.883 9.790 8.688 1.00 86.25 84 ILE A O 1
ATOM 669 N N . TRP A 1 85 ? -13.238 10.596 7.377 1.00 86.50 85 TRP A N 1
ATOM 670 C CA . TRP A 1 85 ? -13.095 11.874 8.071 1.00 86.50 85 TRP A CA 1
ATOM 671 C C . TRP A 1 85 ? -14.397 12.683 8.053 1.00 86.50 85 TRP A C 1
ATOM 673 O O . TRP A 1 85 ? -14.857 13.151 9.100 1.00 86.50 85 TRP A O 1
ATOM 683 N N . TRP A 1 86 ? -15.051 12.774 6.892 1.00 89.69 86 TRP A N 1
ATOM 684 C CA . TRP A 1 86 ? -16.339 13.445 6.728 1.00 89.69 86 TRP A CA 1
ATOM 685 C C . TRP A 1 86 ? -17.403 12.824 7.631 1.00 89.69 86 TRP A C 1
ATOM 687 O O . TRP A 1 86 ? -18.052 13.518 8.422 1.00 89.69 86 TRP A O 1
ATOM 697 N N . LYS A 1 87 ? -17.567 11.498 7.565 1.00 84.12 87 LYS A N 1
ATOM 698 C CA . LYS A 1 87 ? -18.575 10.784 8.357 1.00 84.12 87 LYS A CA 1
ATOM 699 C C . LYS A 1 87 ? -18.300 10.897 9.856 1.00 84.12 87 LYS A C 1
ATOM 701 O O . LYS A 1 87 ? -19.228 11.022 10.658 1.00 84.12 87 LYS A O 1
ATOM 706 N N . MET A 1 88 ? -17.030 10.899 10.253 1.00 82.00 88 MET A N 1
ATOM 707 C CA . MET A 1 88 ? -16.640 11.113 11.643 1.00 82.00 88 MET A CA 1
ATOM 708 C C . MET A 1 88 ? -17.023 12.515 12.120 1.00 82.00 88 MET A C 1
ATOM 710 O O . MET A 1 88 ? -17.593 12.665 13.205 1.00 82.00 88 MET A O 1
ATOM 714 N N . ARG A 1 89 ? -16.756 13.543 11.308 1.00 85.75 89 ARG A N 1
ATOM 715 C CA . ARG A 1 89 ? -17.127 14.926 11.622 1.00 85.75 89 ARG A CA 1
ATOM 716 C C . ARG A 1 89 ? -18.636 15.070 11.782 1.00 85.75 89 ARG A C 1
ATOM 718 O O . ARG A 1 89 ? -19.084 15.738 12.713 1.00 85.75 89 ARG A O 1
ATOM 725 N N . GLN A 1 90 ? -19.413 14.393 10.940 1.00 88.56 90 GLN A N 1
ATOM 726 C CA . GLN A 1 90 ? -20.869 14.357 11.055 1.00 88.56 90 GLN A CA 1
ATOM 727 C C . GLN A 1 90 ? -21.322 13.747 12.391 1.00 88.56 90 GLN A C 1
ATOM 729 O O . GLN A 1 90 ? -22.140 14.345 13.085 1.00 88.56 90 GLN A O 1
ATOM 734 N N . ARG A 1 91 ? -20.741 12.614 12.813 1.00 81.44 91 ARG A N 1
ATOM 735 C CA . ARG A 1 91 ? -21.060 11.992 14.113 1.00 81.44 91 ARG A CA 1
ATOM 736 C C . ARG A 1 91 ? -20.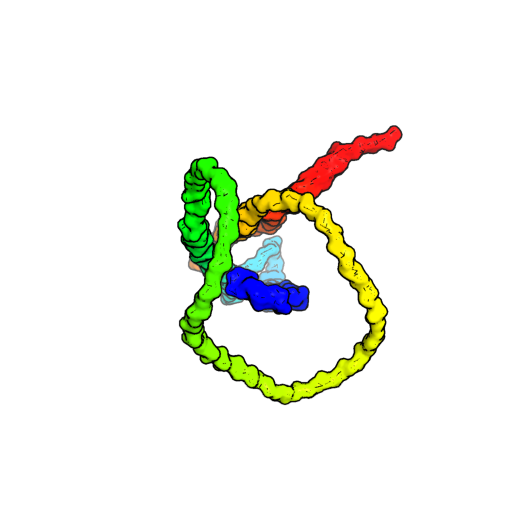691 12.881 15.300 1.00 81.44 91 ARG A C 1
ATOM 738 O O . ARG A 1 91 ? -21.492 13.013 16.220 1.00 81.44 91 ARG A O 1
ATOM 745 N N . ARG A 1 92 ? -19.521 13.534 15.264 1.00 82.88 92 ARG A N 1
ATOM 746 C CA . ARG A 1 92 ? -19.111 14.475 16.323 1.00 82.88 92 ARG A CA 1
ATOM 747 C C . ARG A 1 92 ? -20.101 15.631 16.471 1.00 82.88 92 ARG A C 1
ATOM 749 O O . ARG A 1 92 ? -20.412 16.002 17.596 1.00 82.88 92 ARG A O 1
ATOM 756 N N . ARG A 1 93 ? -20.632 16.161 15.362 1.00 84.62 93 ARG A N 1
ATOM 757 C CA . ARG A 1 93 ? -21.644 17.232 15.399 1.00 84.62 93 ARG A CA 1
ATOM 758 C C . ARG A 1 93 ? -22.931 16.785 16.098 1.00 84.62 93 ARG A C 1
ATOM 760 O O . ARG A 1 93 ? -23.435 17.514 16.942 1.00 84.62 93 ARG A O 1
ATOM 767 N N . VAL A 1 94 ? -23.420 15.577 15.810 1.00 83.94 94 VAL A N 1
ATOM 768 C CA . VAL A 1 94 ? -24.637 15.043 16.452 1.00 83.94 94 VAL A CA 1
ATOM 769 C C . VAL A 1 94 ? -24.432 14.836 17.955 1.00 83.94 94 VAL A C 1
ATOM 771 O O . VAL A 1 94 ? -25.289 15.226 18.742 1.00 83.94 94 VAL A O 1
ATOM 774 N N . SER A 1 95 ? -23.287 14.288 18.377 1.00 81.69 95 SER A N 1
ATOM 775 C CA . SER A 1 95 ? -23.005 14.079 19.804 1.00 81.69 95 SER A CA 1
ATOM 776 C C . SER A 1 95 ? -22.878 15.383 20.598 1.00 81.69 95 SER A C 1
ATOM 778 O O . SER A 1 95 ? -23.333 15.432 21.736 1.00 81.69 95 SER A O 1
ATOM 780 N N . ILE A 1 96 ? -22.297 16.438 20.015 1.00 82.12 96 ILE A N 1
ATOM 781 C CA . ILE A 1 96 ? -22.210 17.759 20.665 1.00 82.12 96 ILE A CA 1
ATOM 782 C C . ILE A 1 96 ? -23.608 18.366 20.833 1.00 82.12 96 ILE A C 1
ATOM 784 O O . ILE A 1 96 ? -23.926 18.882 21.901 1.00 82.12 96 ILE A O 1
ATOM 788 N N . ASN A 1 97 ? -24.466 18.245 19.815 1.00 82.38 97 ASN A N 1
ATOM 789 C CA . ASN A 1 97 ? -25.844 18.727 19.898 1.00 82.38 97 ASN A CA 1
ATOM 790 C C . ASN A 1 97 ? -26.646 17.982 20.974 1.00 82.38 97 ASN A C 1
ATOM 792 O O . ASN A 1 97 ? -27.395 18.617 21.707 1.00 82.38 97 ASN A O 1
ATOM 796 N N . LEU A 1 98 ? -26.452 16.665 21.110 1.00 81.25 98 LEU A N 1
ATOM 797 C CA . LEU A 1 98 ? -27.102 15.872 22.157 1.00 81.25 98 LEU A CA 1
ATOM 798 C C . LEU A 1 98 ? -26.609 16.251 23.564 1.00 81.25 98 LEU A C 1
ATOM 800 O O . LEU A 1 98 ? -27.413 16.359 24.481 1.00 81.25 98 LEU A O 1
ATOM 804 N N . ALA A 1 99 ? -25.305 16.500 23.728 1.00 80.88 99 ALA A N 1
ATOM 805 C CA . ALA A 1 99 ? -24.731 16.931 25.005 1.00 80.88 99 ALA A CA 1
ATOM 806 C C . ALA A 1 99 ? -25.219 18.328 25.427 1.00 80.88 99 ALA A C 1
ATOM 808 O O . ALA A 1 99 ? -25.462 18.559 26.607 1.00 80.88 99 ALA A O 1
ATOM 809 N N . ASN A 1 100 ? -25.413 19.241 24.470 1.00 82.62 100 ASN A N 1
ATOM 810 C CA . ASN A 1 100 ? -26.002 20.556 24.735 1.00 82.62 100 ASN A CA 1
ATOM 811 C C . ASN A 1 100 ? -27.514 20.490 25.016 1.00 82.62 100 ASN A C 1
ATOM 813 O O . ASN A 1 100 ? -28.045 21.388 25.661 1.00 82.62 100 ASN A O 1
ATOM 817 N N . GLN A 1 101 ? -28.204 19.444 24.549 1.00 81.19 101 G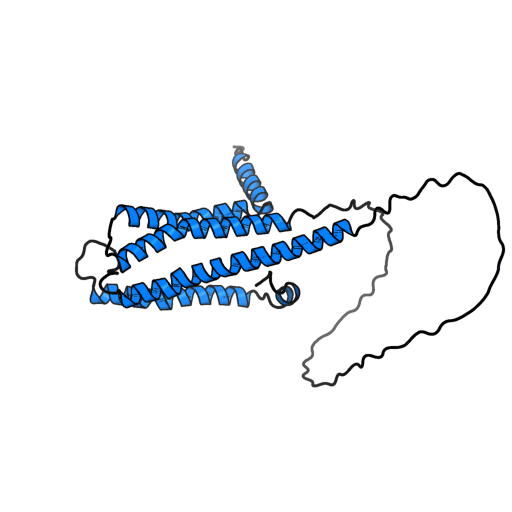LN A N 1
ATOM 818 C CA . GLN A 1 101 ? -29.630 19.210 24.801 1.00 81.19 101 GLN A CA 1
ATOM 819 C C . GLN A 1 101 ? -29.915 18.492 26.120 1.00 81.19 101 GLN A C 1
ATOM 821 O O . GLN A 1 101 ? -31.071 18.174 26.370 1.00 81.19 101 GLN A O 1
ATOM 826 N N . GLN A 1 102 ? -28.919 18.224 26.966 1.00 76.81 102 GLN A N 1
ATOM 827 C CA . GLN A 1 102 ? -29.169 17.723 28.313 1.00 76.81 102 GLN A CA 1
ATOM 828 C C . GLN A 1 102 ? -29.402 18.935 29.234 1.00 76.81 102 GLN A C 1
ATOM 830 O O . GLN A 1 102 ? -28.428 19.541 29.688 1.00 76.81 102 GLN A O 1
ATOM 835 N N . PRO A 1 103 ? -30.662 19.371 29.457 1.00 64.00 103 PRO A N 1
ATOM 836 C CA . PRO A 1 103 ? -30.943 20.509 30.317 1.00 64.00 103 PRO A CA 1
ATOM 837 C C . PRO A 1 103 ? -30.402 20.223 31.717 1.00 64.00 103 PRO A C 1
ATOM 839 O O . PRO A 1 103 ? -30.573 19.125 32.248 1.00 64.00 103 PRO A O 1
ATOM 842 N N . ARG A 1 104 ? -29.751 21.230 32.310 1.00 61.03 104 ARG A N 1
ATOM 843 C CA . ARG A 1 104 ? -29.452 21.307 33.745 1.00 61.03 104 ARG A CA 1
ATOM 844 C C . ARG A 1 104 ? -30.755 21.105 34.524 1.00 61.03 104 ARG A C 1
ATOM 846 O O . ARG A 1 104 ? -31.467 22.062 34.796 1.00 61.03 104 ARG A O 1
ATOM 853 N N . ALA A 1 105 ? -31.061 19.861 34.869 1.00 63.47 105 ALA A N 1
ATOM 854 C CA . ALA A 1 105 ? -32.121 19.516 35.807 1.00 63.47 105 ALA A CA 1
ATOM 855 C C . ALA A 1 105 ? -31.685 19.712 37.275 1.00 63.47 105 ALA A C 1
ATOM 857 O O . ALA A 1 105 ? -32.468 19.442 38.175 1.00 63.47 105 ALA A O 1
ATOM 858 N N . ASP A 1 106 ? -30.488 20.255 37.533 1.00 63.00 106 ASP A N 1
ATOM 859 C CA . ASP A 1 106 ? -29.993 20.589 38.883 1.00 63.00 106 ASP A CA 1
ATOM 860 C C . ASP A 1 106 ? -30.494 21.960 39.381 1.00 63.00 106 ASP A C 1
ATOM 862 O O . ASP A 1 106 ? -29.789 22.706 40.055 1.00 63.00 106 ASP A O 1
ATOM 866 N N . GLY A 1 107 ? -31.725 22.312 39.011 1.00 61.81 107 GLY A N 1
ATOM 867 C CA . GLY A 1 107 ? -32.420 23.529 39.425 1.00 61.81 107 GLY A CA 1
ATOM 868 C C . GLY A 1 107 ? -33.669 23.245 40.257 1.00 61.81 107 GLY A C 1
ATOM 869 O O . GLY A 1 107 ? -34.663 23.942 40.097 1.00 61.81 107 GLY A O 1
ATOM 870 N N . VAL A 1 108 ? -33.649 22.209 41.099 1.00 64.88 108 VAL A N 1
ATOM 871 C CA . VAL A 1 108 ? -34.542 22.092 42.264 1.00 64.88 108 VAL A CA 1
ATOM 872 C C . VAL A 1 108 ? -33.655 22.477 43.452 1.00 64.88 108 VAL A C 1
ATOM 874 O O . VAL A 1 108 ? -32.855 21.675 43.911 1.00 64.88 108 VAL A O 1
ATOM 877 N N . GLY A 1 109 ? -33.566 23.745 43.845 1.00 63.00 109 GLY A N 1
ATOM 878 C CA . GLY A 1 109 ? -34.713 24.535 44.260 1.00 63.00 109 GLY A CA 1
ATOM 879 C C . GLY A 1 109 ? -35.083 24.074 45.662 1.00 63.00 109 GLY A C 1
ATOM 880 O O . GLY A 1 109 ? -35.857 23.132 45.810 1.00 63.00 109 GLY A O 1
ATOM 881 N N . ASP A 1 110 ? -34.461 24.709 46.656 1.00 59.50 110 ASP A N 1
ATOM 882 C CA . ASP A 1 110 ? -34.817 24.641 48.069 1.00 59.50 110 ASP A CA 1
ATOM 883 C C . ASP A 1 110 ? -36.336 24.542 48.260 1.00 59.50 110 ASP A C 1
ATOM 885 O O . ASP A 1 110 ? -37.087 25.426 47.842 1.00 59.50 110 ASP A O 1
ATOM 889 N N . LEU A 1 111 ? -36.788 23.490 48.942 1.00 63.19 111 LEU A N 1
ATOM 890 C CA . LEU A 1 111 ? -38.094 23.495 49.588 1.00 63.19 111 LEU A CA 1
ATOM 891 C C . LEU A 1 111 ? -37.891 23.798 51.077 1.00 63.19 111 LEU A C 1
ATOM 893 O O . LEU A 1 111 ? -37.209 23.032 51.765 1.00 63.19 111 LEU A O 1
ATOM 897 N N . PRO A 1 112 ? -38.496 24.875 51.606 1.00 61.53 112 PRO A N 1
ATOM 898 C CA . PRO A 1 112 ? -38.560 25.097 53.034 1.00 61.53 112 PRO A CA 1
ATOM 899 C C . PRO A 1 112 ? -39.532 24.092 53.659 1.00 61.53 112 PRO A C 1
ATOM 901 O O . PRO A 1 112 ? -40.682 23.945 53.249 1.00 61.53 112 PRO A O 1
ATOM 904 N N . GLN A 1 113 ? -39.028 23.414 54.682 1.00 63.75 113 GLN A N 1
ATOM 905 C CA . GLN A 1 113 ? -39.734 22.929 55.863 1.00 63.75 113 GLN A CA 1
ATOM 906 C C . GLN A 1 113 ? -41.200 23.408 55.988 1.00 63.75 113 GLN A C 1
ATOM 908 O O . GLN A 1 113 ? -41.457 24.555 56.356 1.00 63.75 113 GLN A O 1
ATOM 913 N N . ARG A 1 114 ? -42.178 22.512 55.780 1.00 49.75 114 ARG A N 1
ATOM 914 C CA . ARG A 1 114 ? -43.512 22.664 56.382 1.00 49.75 114 ARG A CA 1
ATOM 915 C C . ARG A 1 114 ? -44.187 21.327 56.679 1.00 49.75 114 ARG A C 1
ATOM 917 O O . ARG A 1 114 ? -44.079 20.350 55.950 1.00 49.75 114 ARG A O 1
ATOM 924 N N . SER A 1 115 ? -44.820 21.337 57.835 1.00 58.41 115 SER A N 1
ATOM 925 C CA . SER A 1 115 ? -45.303 20.265 58.687 1.00 58.41 115 SER A CA 1
ATOM 926 C C . SER A 1 115 ? -46.692 19.715 58.315 1.00 58.41 115 SER A C 1
ATOM 928 O O . SER A 1 115 ? -47.561 20.457 57.875 1.00 58.41 115 SER A O 1
ATOM 930 N N . SER A 1 116 ? -46.873 18.414 58.589 1.00 59.75 116 SER A N 1
ATOM 931 C CA . SER A 1 116 ? -48.078 17.702 59.084 1.00 59.75 116 SER A CA 1
ATOM 932 C C . SER A 1 116 ? -49.473 17.831 58.411 1.00 59.75 116 SER A C 1
ATOM 934 O O . SER A 1 116 ? -50.151 18.830 58.618 1.00 59.75 116 SER A O 1
ATOM 936 N N . LEU A 1 117 ? -49.944 16.674 57.882 1.00 52.81 117 LEU A N 1
ATOM 937 C CA . LEU A 1 117 ? -51.304 16.047 57.964 1.00 52.81 117 LEU A CA 1
ATOM 938 C C . LEU A 1 117 ? -52.511 16.691 57.206 1.00 52.81 117 LEU A C 1
ATOM 940 O O . LEU A 1 117 ? -52.444 17.858 56.846 1.00 52.81 117 LEU A O 1
ATOM 944 N N . PRO A 1 118 ? -53.664 15.988 57.024 1.00 61.94 118 PRO A N 1
ATOM 945 C CA . PRO A 1 118 ? -53.883 14.757 56.243 1.00 61.94 118 PRO A CA 1
ATOM 946 C C . PRO A 1 118 ? -55.098 14.839 55.262 1.00 61.94 118 PRO A C 1
ATOM 948 O O . PRO A 1 118 ? -55.896 15.763 55.310 1.00 61.94 118 PRO A O 1
ATOM 951 N N . ALA A 1 119 ? -55.227 13.809 54.412 1.00 50.25 119 ALA A N 1
ATOM 952 C CA . ALA A 1 119 ? -56.436 13.226 53.791 1.00 50.25 119 ALA A CA 1
ATOM 953 C C . ALA A 1 119 ? -57.625 14.113 53.334 1.00 50.25 119 ALA A C 1
ATOM 955 O O . ALA A 1 119 ? -58.370 14.649 54.145 1.00 50.25 119 ALA A O 1
ATOM 956 N N . SER A 1 120 ? -57.947 14.050 52.033 1.00 48.47 120 SER A N 1
ATOM 957 C CA . SER A 1 120 ? -59.335 14.108 51.542 1.00 48.47 120 SER A CA 1
ATOM 958 C C . SER A 1 120 ? -59.442 13.556 50.119 1.00 48.47 120 SER A C 1
ATOM 960 O O . SER A 1 120 ? -58.775 14.032 49.203 1.00 48.47 120 SER A O 1
ATOM 962 N N . SER A 1 121 ? -60.318 12.566 49.959 1.00 50.88 121 SER A N 1
ATOM 963 C CA . SER A 1 121 ? -60.811 12.005 48.700 1.00 50.88 121 SER A CA 1
ATOM 964 C C . SER A 1 121 ? -61.449 13.053 47.783 1.00 50.88 121 SER A C 1
ATOM 966 O O . SER A 1 121 ? -62.054 14.014 48.253 1.00 50.88 121 SER A O 1
ATOM 968 N N . GLY A 1 122 ? -61.409 12.797 46.474 1.00 41.16 122 GLY A N 1
ATOM 969 C CA . GLY A 1 122 ? -62.199 13.523 45.479 1.00 41.16 122 GLY A CA 1
ATOM 970 C C . GLY A 1 122 ? -61.995 12.960 44.076 1.00 41.16 122 GLY A C 1
ATOM 971 O O . GLY A 1 122 ? -60.970 13.200 43.450 1.00 41.16 122 GLY A O 1
ATOM 972 N N . ALA A 1 123 ? -62.968 12.180 43.614 1.00 46.12 123 ALA A N 1
ATOM 973 C CA . ALA A 1 123 ? -63.062 11.610 42.277 1.00 46.12 123 ALA A CA 1
ATOM 974 C C . ALA A 1 123 ? -63.656 12.610 41.266 1.00 46.12 123 ALA A C 1
ATOM 976 O O . ALA A 1 123 ? -64.584 13.329 41.623 1.00 46.12 123 ALA A O 1
ATOM 977 N N . ALA A 1 124 ? -63.179 12.588 40.015 1.00 41.84 124 ALA A N 1
ATOM 978 C CA . ALA A 1 124 ? -63.923 12.851 38.764 1.00 41.84 124 ALA A CA 1
ATOM 979 C C . ALA A 1 124 ? -62.933 12.688 37.583 1.00 41.84 124 ALA A C 1
ATOM 981 O O . ALA A 1 124 ? -61.885 13.322 37.583 1.00 41.84 124 ALA A O 1
ATOM 982 N N . LEU A 1 125 ? -63.040 11.674 36.715 1.00 44.38 125 LEU A N 1
ATOM 983 C CA . LEU A 1 125 ? -63.913 11.543 35.530 1.00 44.38 125 LEU A CA 1
ATOM 984 C C . LEU A 1 125 ? -63.722 12.619 34.446 1.00 44.38 125 LEU A C 1
ATOM 986 O O . LEU A 1 125 ? -64.192 13.740 34.601 1.00 44.38 125 LEU A O 1
ATOM 990 N N . ASN A 1 126 ? -63.108 12.178 33.337 1.00 40.03 126 ASN A N 1
ATOM 991 C CA . ASN A 1 126 ? -63.437 12.373 31.908 1.00 40.03 126 ASN A CA 1
ATOM 992 C C . ASN A 1 126 ? -62.168 12.621 31.076 1.00 40.03 126 ASN A C 1
ATOM 994 O O . ASN A 1 126 ? -61.392 13.522 31.354 1.00 40.03 126 ASN A O 1
ATOM 998 N N . SER A 1 127 ? -61.819 11.671 30.206 1.00 38.97 127 SER A N 1
ATOM 999 C CA . SER A 1 127 ? -62.269 11.569 28.806 1.00 38.97 127 SER A CA 1
ATOM 1000 C C . SER A 1 127 ? -61.368 12.403 27.906 1.00 38.97 127 SER A C 1
ATOM 1002 O O . SER A 1 127 ? -61.526 13.614 27.863 1.00 38.97 127 SER A O 1
ATOM 1004 N N . ASP A 1 128 ? -60.490 11.750 27.139 1.00 41.28 128 ASP A N 1
ATOM 1005 C CA . ASP A 1 128 ? -60.547 12.001 25.703 1.00 41.28 128 ASP A CA 1
ATOM 1006 C C . ASP A 1 128 ? -59.963 10.879 24.841 1.00 41.28 128 ASP A C 1
ATOM 1008 O O . ASP A 1 128 ? -58.958 10.240 25.157 1.00 41.28 128 ASP A O 1
ATOM 1012 N N . GLN A 1 129 ? -60.686 10.647 23.751 1.00 40.91 129 GLN A N 1
ATOM 1013 C CA . GLN A 1 129 ? -60.443 9.707 22.667 1.00 40.91 129 GLN A CA 1
ATOM 1014 C C . GLN A 1 129 ? -59.254 10.151 21.814 1.00 40.91 129 GLN A C 1
ATOM 1016 O O . GLN A 1 129 ? -59.089 11.335 21.536 1.00 40.91 129 GLN A O 1
ATOM 1021 N N . GLY A 1 130 ? -58.472 9.202 21.289 1.00 35.41 130 GLY A N 1
ATOM 1022 C CA . GLY A 1 130 ? -57.347 9.591 20.440 1.00 35.41 130 GLY A CA 1
ATOM 1023 C C . GLY A 1 130 ? -56.590 8.496 19.701 1.00 35.41 130 GLY A C 1
ATOM 1024 O O . GLY A 1 130 ? -55.375 8.443 19.799 1.00 35.41 130 GLY A O 1
ATOM 1025 N N . LYS A 1 131 ? -57.303 7.735 18.865 1.00 41.88 131 LYS A N 1
ATOM 1026 C CA . LYS A 1 131 ? -56.831 7.269 17.546 1.00 41.88 131 LYS A CA 1
ATOM 1027 C C . LYS A 1 131 ? -55.852 6.080 17.472 1.00 41.88 131 LYS A C 1
ATOM 1029 O O . LYS A 1 131 ? -54.636 6.184 17.588 1.00 41.88 131 LYS A O 1
ATOM 1034 N N . ILE A 1 132 ? -56.477 4.964 17.107 1.00 42.47 132 ILE A N 1
ATOM 1035 C CA . ILE A 1 132 ? -55.954 3.738 16.501 1.00 42.47 132 ILE A CA 1
ATOM 1036 C C . ILE A 1 132 ? -55.260 4.062 15.166 1.00 42.47 132 ILE A C 1
ATOM 1038 O O . ILE A 1 132 ? -55.834 4.759 14.326 1.00 42.47 132 ILE A O 1
ATOM 1042 N N . VAL A 1 133 ? -54.058 3.520 14.953 1.00 52.41 133 VAL A N 1
ATOM 1043 C CA . VAL A 1 133 ? -53.484 3.310 13.615 1.00 52.41 133 VAL A CA 1
ATOM 1044 C C . VAL A 1 133 ? -53.037 1.856 13.521 1.00 52.41 133 VAL A C 1
ATOM 1046 O O . VAL A 1 133 ? -52.030 1.458 14.101 1.00 52.41 133 VAL A O 1
ATOM 1049 N N . ASP A 1 134 ? -53.834 1.090 12.781 1.00 46.03 134 ASP A N 1
ATOM 1050 C CA . ASP A 1 134 ? -53.525 -0.224 12.232 1.00 46.03 134 ASP A CA 1
ATOM 1051 C C . ASP A 1 134 ? -52.336 -0.151 11.268 1.00 46.03 134 ASP A C 1
ATOM 1053 O O . ASP A 1 134 ? -52.362 0.614 10.301 1.00 46.03 134 ASP A O 1
ATOM 1057 N N . ILE A 1 135 ? -51.338 -1.020 11.455 1.00 50.72 135 ILE A N 1
ATOM 1058 C CA . ILE A 1 135 ? -50.442 -1.440 10.370 1.00 50.72 135 ILE A CA 1
ATOM 1059 C C . ILE A 1 135 ? -50.394 -2.967 10.341 1.00 50.72 135 ILE A C 1
ATOM 1061 O O . ILE A 1 135 ? -49.556 -3.621 10.952 1.00 50.72 135 ILE A O 1
ATOM 1065 N N . LYS A 1 136 ? -51.381 -3.492 9.615 1.00 43.75 136 LYS A N 1
ATOM 1066 C CA . LYS A 1 136 ? -51.340 -4.602 8.657 1.00 43.75 136 LYS A CA 1
ATOM 1067 C C . LYS A 1 136 ? -50.072 -5.469 8.674 1.00 43.75 136 LYS A C 1
ATOM 1069 O O . LYS A 1 136 ? -49.076 -5.178 8.015 1.00 43.75 136 LYS A O 1
ATOM 1074 N N . GLN A 1 137 ? -50.206 -6.596 9.357 1.00 39.44 137 GLN A N 1
ATOM 1075 C CA . GLN A 1 137 ? -49.384 -7.786 9.210 1.00 39.44 137 GLN A CA 1
ATOM 1076 C C . GLN A 1 137 ? -49.766 -8.490 7.899 1.00 39.44 137 GLN A C 1
ATOM 1078 O O . GLN A 1 137 ? -50.942 -8.758 7.652 1.00 39.44 137 GLN A O 1
ATOM 1083 N N . ALA A 1 138 ? -48.779 -8.742 7.045 1.00 39.94 138 ALA A N 1
ATOM 1084 C CA . ALA A 1 138 ? -48.905 -9.599 5.877 1.00 39.94 138 ALA A CA 1
ATOM 1085 C C . ALA A 1 138 ? -47.775 -10.626 5.938 1.00 39.94 138 ALA A C 1
ATOM 1087 O O . ALA A 1 138 ? -46.606 -10.282 5.791 1.00 39.94 138 ALA A O 1
ATOM 1088 N N . ASP A 1 139 ? -48.170 -11.866 6.184 1.00 40.72 139 ASP A N 1
ATOM 1089 C CA . ASP A 1 139 ? -47.436 -13.080 5.852 1.00 40.72 139 ASP A CA 1
ATOM 1090 C C . ASP A 1 139 ? -48.433 -13.940 5.059 1.00 40.72 139 ASP A C 1
ATOM 1092 O O . ASP A 1 139 ? -49.632 -13.915 5.379 1.00 40.72 139 ASP A O 1
ATOM 1096 N N . PRO A 1 140 ? -48.005 -14.582 3.962 1.00 55.59 140 PRO A N 1
ATOM 1097 C CA . PRO A 1 140 ? -47.993 -16.039 4.035 1.00 55.59 140 PRO A CA 1
ATOM 1098 C C . PRO A 1 140 ? -46.822 -16.708 3.279 1.00 55.59 140 PRO A C 1
ATOM 1100 O O . PRO A 1 140 ? -46.643 -16.516 2.078 1.00 55.59 140 PRO A O 1
ATOM 1103 N N . THR A 1 141 ? -46.101 -17.559 4.017 1.00 36.75 141 THR A N 1
ATOM 1104 C CA . THR A 1 141 ? -45.863 -19.007 3.784 1.00 36.75 141 THR A CA 1
ATOM 1105 C C . THR A 1 141 ? -45.224 -19.488 2.474 1.00 36.75 141 THR A C 1
ATOM 1107 O O . THR A 1 141 ? -45.791 -19.304 1.400 1.00 36.75 141 THR A O 1
ATOM 1110 N N . LEU A 1 142 ? -44.134 -20.257 2.621 1.00 40.62 142 LEU A N 1
ATOM 1111 C CA . LEU A 1 142 ? -43.863 -21.595 2.041 1.00 40.62 142 LEU A CA 1
ATOM 1112 C C . LEU A 1 142 ? -42.515 -22.069 2.637 1.00 40.62 142 LEU A C 1
ATOM 1114 O O . LEU A 1 142 ? -41.483 -21.447 2.405 1.00 40.62 142 LEU A O 1
ATOM 1118 N N . ASP A 1 143 ? -42.548 -22.891 3.687 1.00 33.53 143 ASP A N 1
ATOM 1119 C CA . ASP A 1 143 ? -42.354 -24.354 3.651 1.00 33.53 143 ASP A CA 1
ATOM 1120 C C . ASP A 1 143 ? -41.030 -24.799 3.004 1.00 33.53 143 ASP A C 1
ATOM 1122 O O . ASP A 1 143 ? -40.937 -24.889 1.788 1.00 33.53 143 ASP A O 1
ATOM 1126 N N . GLU A 1 144 ? -40.037 -25.154 3.830 1.00 43.62 144 GLU A N 1
ATOM 1127 C CA . GLU A 1 144 ? -39.452 -26.501 3.763 1.00 43.62 144 GLU A CA 1
ATOM 1128 C C . GLU A 1 144 ? -38.790 -26.873 5.102 1.00 43.62 144 GLU A C 1
ATOM 1130 O O . GLU A 1 144 ? -37.829 -26.271 5.583 1.00 43.62 144 GLU A O 1
ATOM 1135 N N . SER A 1 145 ? -39.403 -27.874 5.714 1.00 37.03 145 SER A N 1
ATOM 1136 C CA . SER A 1 145 ? -39.036 -28.644 6.892 1.00 37.03 145 SER A CA 1
ATOM 1137 C C . SER A 1 145 ? -37.753 -29.460 6.717 1.00 37.03 145 SER A C 1
ATOM 1139 O O . SER A 1 145 ? -37.592 -30.107 5.689 1.00 37.03 145 SER A O 1
ATOM 1141 N N . LEU A 1 146 ? -36.948 -29.577 7.780 1.00 47.34 146 LEU A N 1
ATOM 1142 C CA . LEU A 1 146 ? -36.541 -30.889 8.301 1.00 47.34 146 LEU A CA 1
ATOM 1143 C C . LEU A 1 146 ? -36.148 -30.801 9.784 1.00 47.34 146 LEU A C 1
ATOM 1145 O O . LEU A 1 146 ? -35.344 -29.972 10.208 1.00 47.34 146 LEU A O 1
ATOM 1149 N N . GLU A 1 147 ? -36.809 -31.669 10.542 1.00 37.34 147 GLU A N 1
ATOM 1150 C CA . GLU A 1 147 ? -36.782 -31.871 11.986 1.00 37.34 147 GLU A CA 1
ATOM 1151 C C . GLU A 1 147 ? -35.562 -32.665 12.478 1.00 37.34 147 GLU A C 1
ATOM 1153 O O . GLU A 1 147 ? -34.984 -33.447 11.725 1.00 37.34 147 GLU A O 1
ATOM 1158 N N . ALA A 1 148 ? -35.269 -32.485 13.776 1.00 35.88 148 ALA A N 1
ATOM 1159 C CA . ALA A 1 148 ? -34.774 -33.440 14.790 1.00 35.88 148 ALA A CA 1
ATOM 1160 C C . ALA A 1 148 ? -33.867 -32.669 15.780 1.00 35.88 148 ALA A C 1
ATOM 1162 O O . ALA A 1 148 ? -32.996 -31.922 15.356 1.00 35.88 148 ALA A O 1
ATOM 1163 N N . GLU A 1 149 ? -33.945 -32.752 17.108 1.00 36.47 149 GLU A N 1
ATOM 1164 C CA . GLU A 1 149 ? -34.721 -33.569 18.037 1.00 36.47 149 GLU A CA 1
ATOM 1165 C C . GLU A 1 149 ? -34.516 -32.962 19.450 1.00 36.47 149 GLU A C 1
ATOM 1167 O O . GLU A 1 149 ? -33.400 -32.612 19.826 1.00 36.47 149 GLU A O 1
ATOM 1172 N N . ASN A 1 150 ? -35.627 -32.741 20.164 1.00 41.53 150 ASN A N 1
ATOM 1173 C CA . ASN A 1 150 ? -35.906 -32.982 21.596 1.00 41.53 150 ASN A CA 1
ATOM 1174 C C . ASN A 1 150 ? -34.699 -33.165 22.572 1.00 41.53 150 ASN A C 1
ATOM 1176 O O . ASN A 1 150 ? -33.808 -33.961 22.322 1.00 41.53 150 ASN A O 1
ATOM 1180 N N . THR A 1 151 ? -34.623 -32.632 23.805 1.00 33.84 151 THR A N 1
ATOM 1181 C CA . THR A 1 151 ? -35.580 -32.781 24.926 1.00 33.84 151 THR A CA 1
ATOM 1182 C C . THR A 1 151 ? -35.056 -32.057 26.194 1.00 33.84 151 THR A C 1
ATOM 1184 O O . THR A 1 151 ? -33.857 -32.094 26.459 1.00 33.84 151 THR A O 1
ATOM 1187 N N . GLY A 1 152 ? -35.960 -31.532 27.040 1.00 31.86 152 GLY A N 1
ATOM 1188 C CA . GLY A 1 152 ? -35.789 -31.424 28.510 1.00 31.86 152 GLY A CA 1
ATOM 1189 C C . GLY A 1 152 ? -35.367 -30.046 29.049 1.00 31.86 152 GLY A C 1
ATOM 1190 O O . GLY A 1 152 ? -34.189 -29.729 29.102 1.00 31.86 152 GLY A O 1
ATOM 1191 N N . ALA A 1 153 ? -36.267 -29.118 29.386 1.00 31.30 153 ALA A N 1
ATOM 1192 C CA . ALA A 1 153 ? -37.172 -29.110 30.547 1.00 31.30 153 ALA A CA 1
ATOM 1193 C C . ALA A 1 153 ? -36.464 -29.234 31.916 1.00 31.30 153 ALA A C 1
ATOM 1195 O O . ALA A 1 153 ? -36.341 -30.322 32.467 1.00 31.30 153 ALA A O 1
ATOM 1196 N N . ALA A 1 154 ? -36.095 -28.092 32.504 1.00 36.66 154 ALA A N 1
ATOM 1197 C CA . ALA A 1 154 ? -36.052 -27.918 33.956 1.00 36.66 154 ALA A CA 1
ATOM 1198 C C . ALA A 1 154 ? -36.303 -26.441 34.305 1.00 36.66 154 ALA A C 1
ATOM 1200 O O . ALA A 1 154 ? -35.441 -25.580 34.137 1.00 36.66 154 ALA A O 1
ATOM 1201 N N . ALA A 1 155 ? -37.523 -26.156 34.760 1.00 39.78 155 ALA A N 1
ATOM 1202 C CA . ALA A 1 155 ? -37.887 -24.898 35.388 1.00 39.78 155 ALA A CA 1
ATOM 1203 C C . ALA A 1 155 ? -37.176 -24.788 36.746 1.00 39.78 155 ALA A C 1
ATOM 1205 O O . ALA A 1 155 ? -37.318 -25.671 37.591 1.00 39.78 155 ALA A O 1
ATOM 1206 N N . VAL A 1 156 ? -36.426 -23.704 36.955 1.00 44.28 156 VAL A N 1
ATOM 1207 C CA . VAL A 1 156 ? -35.789 -23.370 38.238 1.00 44.28 156 VAL A CA 1
ATOM 1208 C C . VAL A 1 156 ? -36.353 -22.027 38.728 1.00 44.28 156 VAL A C 1
ATOM 1210 O O . VAL A 1 156 ? -36.440 -21.094 37.925 1.00 44.28 156 VAL A O 1
ATOM 1213 N N . PRO A 1 157 ? -36.768 -21.902 40.006 1.00 43.03 157 PRO A N 1
ATOM 1214 C CA . PRO A 1 157 ? -37.438 -20.707 40.513 1.00 43.03 157 PRO A CA 1
ATOM 1215 C C . PRO A 1 157 ? -36.515 -19.487 40.597 1.00 43.03 157 PRO A C 1
ATOM 1217 O O . PRO A 1 157 ? -35.360 -19.581 41.011 1.00 43.03 157 PRO A O 1
ATOM 1220 N N . GLN A 1 158 ? -37.083 -18.322 40.279 1.00 41.00 158 GLN A N 1
ATOM 1221 C CA . GLN A 1 158 ? -36.518 -17.005 40.560 1.00 41.00 158 GLN A CA 1
ATOM 1222 C C . GLN A 1 158 ? -36.268 -16.826 42.065 1.00 41.00 158 GLN A C 1
ATOM 1224 O O . GLN A 1 158 ? -37.208 -16.699 42.847 1.00 41.00 158 GLN A O 1
ATOM 1229 N N . GLN A 1 159 ? -34.999 -16.708 42.454 1.00 43.66 159 GLN A N 1
ATOM 1230 C CA . GLN A 1 159 ? -34.603 -16.079 43.711 1.00 43.66 159 GLN A CA 1
ATOM 1231 C C . GLN A 1 159 ? -34.141 -14.649 43.416 1.00 43.66 159 GLN A C 1
ATOM 1233 O O . GLN A 1 159 ? -33.021 -14.400 42.970 1.00 43.66 159 GLN A O 1
ATOM 1238 N N . GLN A 1 160 ? -35.048 -13.698 43.654 1.00 47.12 160 GLN A N 1
ATOM 1239 C CA . GLN A 1 160 ? -34.724 -12.288 43.845 1.00 47.12 160 GLN A CA 1
ATOM 1240 C C . GLN A 1 160 ? -33.834 -12.159 45.088 1.00 47.12 160 GLN A C 1
ATOM 1242 O O . GLN A 1 160 ? -34.337 -12.157 46.209 1.00 47.12 160 GLN A O 1
ATOM 1247 N N . LEU A 1 161 ? -32.521 -12.012 44.898 1.00 55.12 161 LEU A N 1
ATOM 1248 C CA . LEU A 1 161 ? -31.644 -11.453 45.924 1.00 55.12 161 LEU A CA 1
ATOM 1249 C C . LEU A 1 161 ? -31.155 -10.079 45.473 1.00 55.12 161 LEU A C 1
ATOM 1251 O O . LEU A 1 161 ? -30.263 -9.916 44.642 1.00 55.12 161 LEU A O 1
ATOM 1255 N N . HIS A 1 162 ? -31.825 -9.096 46.054 1.00 45.28 162 HIS A N 1
ATOM 1256 C CA . HIS A 1 162 ? -31.515 -7.681 46.075 1.00 45.28 162 HIS A CA 1
ATOM 1257 C C . HIS A 1 162 ? -30.061 -7.470 46.546 1.00 45.28 162 HIS A C 1
ATOM 1259 O O . HIS A 1 162 ? -29.789 -7.528 47.743 1.00 45.28 162 HIS A O 1
ATOM 1265 N N . HIS A 1 163 ? -29.123 -7.192 45.633 1.00 41.00 163 HIS A N 1
ATOM 1266 C CA . HIS A 1 163 ? -27.833 -6.612 46.015 1.00 41.00 163 HIS A CA 1
ATOM 1267 C C . HIS A 1 163 ? -27.574 -5.305 45.266 1.00 41.00 163 HIS A C 1
ATOM 1269 O O . HIS A 1 163 ? -27.187 -5.256 44.100 1.00 41.00 163 HIS A O 1
ATOM 1275 N N . HIS A 1 164 ? -27.820 -4.227 46.008 1.00 43.31 164 HIS A N 1
ATOM 1276 C CA . HIS A 1 164 ? -27.433 -2.854 45.735 1.00 43.31 164 HIS A CA 1
ATOM 1277 C C . HIS A 1 164 ? -25.905 -2.780 45.562 1.00 43.31 164 HIS A C 1
ATOM 1279 O O . HIS A 1 164 ? -25.167 -2.729 46.542 1.00 43.31 164 HIS A O 1
ATOM 1285 N N . HIS A 1 165 ? -25.416 -2.759 44.323 1.00 42.25 165 HIS A N 1
ATOM 1286 C CA . HIS A 1 165 ? -24.075 -2.267 44.020 1.00 42.25 165 HIS A CA 1
ATOM 1287 C C . HIS A 1 165 ? -24.216 -0.953 43.260 1.00 42.25 165 HIS A C 1
ATOM 1289 O O . HIS A 1 165 ? -24.683 -0.922 42.122 1.00 42.25 165 HIS A O 1
ATOM 1295 N N . HIS A 1 166 ? -23.812 0.137 43.915 1.00 44.81 166 HIS A N 1
ATOM 1296 C CA . HIS A 1 166 ? -23.548 1.434 43.300 1.00 44.81 166 HIS A CA 1
ATOM 1297 C C . HIS A 1 166 ? -22.550 1.258 42.145 1.00 44.81 166 HIS A C 1
ATOM 1299 O O . HIS A 1 166 ? -21.335 1.321 42.328 1.00 44.81 166 HIS A O 1
ATOM 1305 N N . GLN A 1 167 ? -23.059 1.024 40.938 1.00 45.94 167 GLN A N 1
ATOM 1306 C CA . GLN A 1 167 ? -22.285 1.174 39.717 1.00 45.94 167 GLN A CA 1
ATOM 1307 C C . GLN A 1 167 ? -22.253 2.662 39.390 1.00 45.94 167 GLN A C 1
ATOM 1309 O O . GLN A 1 167 ? -23.154 3.205 38.753 1.00 45.94 167 GLN A O 1
ATOM 1314 N N . LEU A 1 168 ? -21.204 3.332 39.869 1.00 50.25 168 LEU A N 1
ATOM 1315 C CA . LEU A 1 168 ? -20.816 4.640 39.355 1.00 50.25 168 LEU A CA 1
ATOM 1316 C C . LEU A 1 168 ? -20.764 4.549 37.818 1.00 50.25 168 LEU A C 1
ATOM 1318 O O . LEU A 1 168 ? -20.132 3.621 37.296 1.00 50.25 168 LEU A O 1
ATOM 1322 N N . PRO A 1 169 ? -21.412 5.468 37.079 1.00 46.69 169 PRO A N 1
ATOM 1323 C CA . PRO A 1 169 ? -21.417 5.445 35.626 1.00 46.69 169 PRO A CA 1
ATOM 1324 C C . PRO A 1 169 ? -19.994 5.703 35.124 1.00 46.69 169 PRO A C 1
ATOM 1326 O O . PRO A 1 169 ? -19.538 6.838 34.987 1.00 46.69 169 PRO A O 1
ATOM 1329 N N . SER A 1 170 ? -19.260 4.619 34.875 1.00 48.78 170 SER A N 1
ATOM 1330 C CA . SER A 1 170 ? -17.939 4.658 34.265 1.00 48.78 170 SER A CA 1
ATOM 1331 C C . SER A 1 170 ? -18.070 5.295 32.883 1.00 48.78 170 SER A C 1
ATOM 1333 O O . SER A 1 170 ? -18.641 4.732 31.946 1.00 48.78 170 SER A O 1
ATOM 1335 N N . ARG A 1 171 ? -17.557 6.519 32.789 1.00 47.59 171 ARG A N 1
ATOM 1336 C CA . ARG A 1 171 ? -17.527 7.403 31.625 1.00 47.59 171 ARG A CA 1
ATOM 1337 C C . ARG A 1 171 ? -16.706 6.761 30.492 1.00 47.59 171 ARG A C 1
ATOM 1339 O O . ARG A 1 171 ? -15.552 7.110 30.270 1.00 47.59 171 ARG A O 1
ATOM 1346 N N . ARG A 1 172 ? -17.293 5.823 29.736 1.00 48.62 172 ARG A N 1
ATOM 1347 C CA . ARG A 1 172 ? -16.691 5.139 28.562 1.00 48.62 172 ARG A CA 1
ATOM 1348 C C . ARG A 1 172 ? -16.583 6.032 27.309 1.00 48.62 172 ARG A C 1
ATOM 1350 O O . ARG A 1 172 ? -16.799 5.568 26.193 1.00 48.62 172 ARG A O 1
ATOM 1357 N N . VAL A 1 173 ? -16.248 7.313 27.454 1.00 51.28 173 VAL A N 1
ATOM 1358 C CA . VAL A 1 173 ? -16.282 8.286 26.339 1.00 51.28 173 VAL A CA 1
ATOM 1359 C C . VAL A 1 173 ? -14.962 8.343 25.533 1.00 51.28 173 VAL A C 1
ATOM 1361 O O . VAL A 1 173 ? -14.931 8.908 24.447 1.00 51.28 173 VAL A O 1
ATOM 1364 N N . GLY A 1 174 ? -13.876 7.690 25.968 1.00 54.91 174 GLY A N 1
ATOM 1365 C CA . GLY A 1 174 ? -12.544 7.857 25.347 1.00 54.91 174 GLY A CA 1
ATOM 1366 C C . GLY A 1 174 ? -12.107 6.860 24.257 1.00 54.91 174 GLY A C 1
ATOM 1367 O O . GLY A 1 174 ? -11.097 7.094 23.603 1.00 54.91 174 GLY A O 1
ATOM 1368 N N . ARG A 1 175 ? -12.807 5.736 24.040 1.00 59.97 175 ARG A N 1
ATOM 1369 C CA . ARG A 1 175 ? -12.245 4.605 23.259 1.00 59.97 175 ARG A CA 1
ATOM 1370 C C . ARG A 1 175 ? -12.375 4.730 21.733 1.00 59.97 175 ARG A C 1
ATOM 1372 O O . ARG A 1 175 ? -11.557 4.168 21.013 1.00 59.97 175 ARG A O 1
ATOM 1379 N N . SER A 1 176 ? -13.378 5.449 21.216 1.00 64.06 176 SER A N 1
ATOM 1380 C CA . SER A 1 176 ? -13.607 5.500 19.756 1.00 64.06 176 SER A CA 1
ATOM 1381 C C . SER A 1 176 ? -12.689 6.479 19.014 1.00 64.06 176 SER A C 1
ATOM 1383 O O . SER A 1 176 ? -12.363 6.247 17.852 1.00 64.06 176 SER A O 1
ATOM 1385 N N . SER A 1 177 ? -12.235 7.550 19.677 1.00 68.94 177 SER A N 1
ATOM 1386 C CA . SER A 1 177 ? -11.310 8.527 19.087 1.00 68.94 177 SER A CA 1
ATOM 1387 C C . SER A 1 177 ? -9.906 7.954 18.910 1.00 68.94 177 SER A C 1
ATOM 1389 O O . SER A 1 177 ? -9.253 8.279 17.922 1.00 68.94 177 SER A O 1
ATOM 1391 N N . GLN A 1 178 ? -9.473 7.073 19.817 1.00 73.12 178 GLN A N 1
ATOM 1392 C CA . GLN A 1 178 ? -8.167 6.423 19.749 1.00 73.12 178 GLN A CA 1
ATOM 1393 C C . GLN A 1 178 ? -8.042 5.552 18.495 1.00 73.12 178 GLN A C 1
ATOM 1395 O O . GLN A 1 178 ? -7.134 5.769 17.701 1.00 73.12 178 GLN A O 1
ATOM 1400 N N . ASN A 1 179 ? -8.996 4.645 18.257 1.00 75.50 179 ASN A N 1
ATOM 1401 C CA . ASN A 1 179 ? -8.981 3.759 17.084 1.00 75.50 179 ASN A CA 1
ATOM 1402 C C . ASN A 1 179 ? -8.941 4.536 15.758 1.00 75.50 179 ASN A C 1
ATOM 1404 O O . ASN A 1 179 ? -8.360 4.075 14.781 1.00 75.50 179 ASN A O 1
ATOM 1408 N N . PHE A 1 180 ? -9.554 5.721 15.721 1.00 76.38 180 PHE A N 1
ATOM 1409 C CA . PHE A 1 180 ? -9.508 6.585 14.547 1.00 76.38 180 PHE A CA 1
ATOM 1410 C C . PHE A 1 180 ? -8.137 7.237 14.356 1.00 76.38 180 PHE A C 1
ATOM 1412 O O . PHE A 1 180 ? -7.609 7.212 13.251 1.00 76.38 180 PHE A O 1
ATOM 1419 N N . MET A 1 181 ? -7.557 7.795 15.422 1.00 79.06 181 MET A N 1
ATOM 1420 C CA . MET A 1 181 ? -6.257 8.470 15.353 1.00 79.06 181 MET A CA 1
ATOM 1421 C C . MET A 1 181 ? -5.178 7.523 14.823 1.00 79.06 181 MET A C 1
ATOM 1423 O O . MET A 1 181 ? -4.364 7.886 13.985 1.00 79.06 181 MET A O 1
ATOM 1427 N N . VAL A 1 182 ? -5.251 6.272 15.256 1.00 81.50 182 VAL A N 1
ATOM 1428 C CA . VAL A 1 182 ? -4.419 5.174 14.776 1.00 81.50 182 VAL A CA 1
ATOM 1429 C C . VAL A 1 182 ? -4.577 4.942 13.281 1.00 81.50 182 VAL A C 1
ATOM 1431 O O . VAL A 1 182 ? -3.581 4.883 12.569 1.00 81.50 182 VAL A O 1
ATOM 1434 N N . LEU A 1 183 ? -5.817 4.796 12.809 1.00 82.44 183 LEU A N 1
ATOM 1435 C CA . LEU A 1 183 ? -6.089 4.570 11.394 1.00 82.44 183 LEU A CA 1
ATOM 1436 C C . LEU A 1 183 ? -5.564 5.738 10.550 1.00 82.44 183 LEU A C 1
ATOM 1438 O O . LEU A 1 183 ? -5.016 5.515 9.478 1.00 82.44 183 LEU A O 1
ATOM 1442 N N . THR A 1 184 ? -5.657 6.969 11.058 1.00 84.44 184 THR A N 1
ATOM 1443 C CA . THR A 1 184 ? -5.040 8.137 10.423 1.00 84.44 184 THR A CA 1
ATOM 1444 C C . THR A 1 184 ? -3.518 8.027 10.356 1.00 84.44 184 THR A C 1
ATOM 1446 O O . THR A 1 184 ? -2.965 8.265 9.288 1.00 84.44 184 THR A O 1
ATOM 1449 N N . TYR A 1 185 ? -2.831 7.656 11.443 1.00 84.62 185 TYR A N 1
ATOM 1450 C CA . TYR A 1 185 ? -1.371 7.493 11.414 1.00 84.62 185 TYR A CA 1
ATOM 1451 C C . TYR A 1 185 ? -0.923 6.398 10.451 1.00 84.62 185 TYR A C 1
ATOM 1453 O O . TYR A 1 185 ? 0.036 6.614 9.719 1.00 84.62 185 TYR A O 1
ATOM 1461 N N . LEU A 1 186 ? -1.646 5.276 10.409 1.00 85.31 186 LEU A N 1
ATOM 1462 C CA . LEU A 1 186 ? -1.403 4.201 9.446 1.00 85.31 186 LEU A CA 1
ATOM 1463 C C . LEU A 1 186 ? -1.510 4.716 8.008 1.00 85.31 186 LEU A C 1
ATOM 1465 O O . LEU A 1 186 ? -0.592 4.540 7.218 1.00 85.31 186 LEU A O 1
ATOM 1469 N N . VAL A 1 187 ? -2.601 5.413 7.681 1.00 86.88 187 VAL A N 1
ATOM 1470 C CA . VAL A 1 187 ? -2.820 5.953 6.332 1.00 86.88 187 VAL A CA 1
ATOM 1471 C C . VAL A 1 187 ? -1.746 6.975 5.953 1.00 86.88 187 VAL A C 1
ATOM 1473 O O . VAL A 1 187 ? -1.193 6.904 4.860 1.00 86.88 187 VAL A O 1
ATOM 1476 N N . VAL A 1 188 ? -1.421 7.911 6.848 1.00 87.25 188 VAL A N 1
ATOM 1477 C CA . VAL A 1 188 ? -0.402 8.940 6.587 1.00 87.25 188 VAL A CA 1
ATOM 1478 C C . VAL A 1 188 ? 0.989 8.321 6.445 1.00 87.25 188 VAL A C 1
ATOM 1480 O O . VAL A 1 188 ? 1.729 8.721 5.552 1.00 87.25 188 VAL A O 1
ATOM 1483 N N . GLY A 1 189 ? 1.331 7.339 7.284 1.00 87.88 189 GLY A N 1
ATOM 1484 C CA . GLY A 1 189 ? 2.601 6.617 7.216 1.00 87.88 189 GLY A CA 1
ATOM 1485 C C . GLY A 1 189 ? 2.774 5.887 5.887 1.00 87.88 189 GLY A C 1
ATOM 1486 O O . GLY A 1 189 ? 3.786 6.085 5.223 1.00 87.88 189 GLY A O 1
ATOM 1487 N N . VAL A 1 190 ? 1.752 5.143 5.452 1.00 87.75 190 VAL A N 1
ATOM 1488 C CA . VAL A 1 190 ? 1.762 4.445 4.156 1.00 87.75 190 VAL A CA 1
ATOM 1489 C C . VAL A 1 190 ? 1.916 5.435 3.003 1.00 87.75 190 VAL A C 1
ATOM 1491 O O . VAL A 1 190 ? 2.787 5.252 2.159 1.00 87.75 190 VAL A O 1
ATOM 1494 N N . ILE A 1 191 ? 1.137 6.525 2.980 1.00 89.06 191 ILE A N 1
ATOM 1495 C CA . ILE A 1 191 ? 1.251 7.550 1.929 1.00 89.06 191 ILE A CA 1
ATOM 1496 C C . ILE A 1 191 ? 2.669 8.133 1.902 1.00 89.06 191 ILE A C 1
ATOM 1498 O O . ILE A 1 191 ? 3.264 8.258 0.833 1.00 89.06 191 ILE A O 1
ATOM 1502 N N . PHE A 1 192 ? 3.232 8.459 3.066 1.00 90.38 192 PHE A N 1
ATOM 1503 C CA . PHE A 1 192 ? 4.566 9.043 3.164 1.00 90.38 192 PHE A CA 1
ATOM 1504 C C . PHE A 1 192 ? 5.670 8.075 2.719 1.00 90.38 192 PHE A C 1
ATOM 1506 O O . PHE A 1 192 ? 6.564 8.474 1.979 1.00 90.38 192 PHE A O 1
ATOM 1513 N N . CYS A 1 193 ? 5.597 6.806 3.124 1.00 90.12 193 CYS A N 1
ATOM 1514 C CA . CYS A 1 193 ? 6.563 5.783 2.729 1.00 90.12 193 CYS A CA 1
ATOM 1515 C C . CYS A 1 193 ? 6.463 5.413 1.246 1.00 90.12 193 CYS A C 1
ATOM 1517 O O . CYS A 1 193 ? 7.463 5.014 0.653 1.00 90.12 193 CYS A O 1
ATOM 1519 N N . TRP A 1 194 ? 5.283 5.548 0.641 1.00 88.81 194 TRP A N 1
ATOM 1520 C CA . TRP A 1 194 ? 5.049 5.067 -0.716 1.00 88.81 194 TRP A CA 1
ATOM 1521 C C . TRP A 1 194 ? 5.175 6.136 -1.803 1.00 88.81 194 TRP A C 1
ATOM 1523 O O . TRP A 1 194 ? 5.617 5.836 -2.911 1.00 88.81 194 TRP A O 1
ATOM 1533 N N . THR A 1 195 ? 4.887 7.401 -1.477 1.00 90.94 195 THR A N 1
ATOM 1534 C CA . THR A 1 195 ? 5.016 8.532 -2.418 1.00 90.94 195 THR A CA 1
ATOM 1535 C C . THR A 1 195 ? 6.395 8.600 -3.098 1.00 90.94 195 THR A C 1
ATOM 1537 O O . THR A 1 195 ? 6.430 8.759 -4.318 1.00 90.94 195 THR A O 1
ATOM 1540 N N . PRO A 1 196 ? 7.536 8.439 -2.394 1.00 92.50 196 PRO A N 1
ATOM 1541 C CA . PRO A 1 196 ? 8.857 8.517 -3.020 1.00 92.50 196 PRO A CA 1
ATOM 1542 C C . PRO A 1 196 ? 9.086 7.445 -4.087 1.00 92.50 196 PRO A C 1
ATOM 1544 O O . PRO A 1 196 ? 9.699 7.732 -5.110 1.00 92.50 196 PRO A O 1
ATOM 1547 N N . VAL A 1 197 ? 8.566 6.231 -3.873 1.00 90.44 197 VAL A N 1
ATOM 1548 C CA . VAL A 1 197 ? 8.657 5.132 -4.845 1.00 90.44 197 VAL A CA 1
ATOM 1549 C C . VAL A 1 197 ? 7.854 5.443 -6.091 1.00 90.44 197 VAL A C 1
ATOM 1551 O O . VAL A 1 197 ? 8.395 5.368 -7.192 1.00 90.44 197 VAL A O 1
ATOM 1554 N N . VAL A 1 198 ? 6.598 5.853 -5.926 1.00 89.25 198 VAL A N 1
ATOM 1555 C CA . VAL A 1 198 ? 5.735 6.202 -7.061 1.00 89.25 198 VAL A CA 1
ATOM 1556 C C . VAL A 1 198 ? 6.354 7.337 -7.878 1.00 89.25 198 VAL A C 1
ATOM 1558 O O . VAL A 1 198 ? 6.405 7.259 -9.104 1.00 89.25 198 VAL A O 1
ATOM 1561 N N . VAL A 1 199 ? 6.890 8.367 -7.215 1.00 90.75 199 VAL A N 1
ATOM 1562 C CA . VAL A 1 199 ? 7.557 9.494 -7.883 1.00 90.75 199 VAL A CA 1
ATOM 1563 C C . VAL A 1 199 ? 8.825 9.045 -8.612 1.00 90.75 199 VAL A C 1
ATOM 1565 O O . VAL A 1 199 ? 9.011 9.435 -9.763 1.00 90.75 199 VAL A O 1
ATOM 1568 N N . ALA A 1 200 ? 9.665 8.207 -7.996 1.00 90.25 200 ALA A N 1
ATOM 1569 C CA . ALA A 1 200 ? 10.887 7.696 -8.620 1.00 90.25 200 ALA A CA 1
ATOM 1570 C C . ALA A 1 200 ? 10.588 6.865 -9.879 1.00 90.25 200 ALA A C 1
ATOM 1572 O O . ALA A 1 200 ? 11.169 7.124 -10.932 1.00 90.25 200 ALA A O 1
ATOM 1573 N N . TYR A 1 201 ? 9.630 5.934 -9.807 1.00 86.00 201 TYR A N 1
ATOM 1574 C CA . TYR A 1 201 ? 9.217 5.146 -10.973 1.00 86.00 201 TYR A CA 1
ATOM 1575 C C . TYR A 1 201 ? 8.581 6.013 -12.059 1.00 86.00 201 TYR A C 1
ATOM 1577 O O . TYR A 1 201 ? 8.904 5.859 -13.233 1.00 86.00 201 TYR A O 1
ATOM 1585 N N . THR A 1 202 ? 7.739 6.978 -11.683 1.00 87.62 202 THR A N 1
ATOM 1586 C CA . THR A 1 202 ? 7.120 7.899 -12.648 1.00 87.62 202 THR A CA 1
ATOM 1587 C C . THR A 1 202 ? 8.171 8.751 -13.362 1.00 87.62 202 THR A C 1
ATOM 1589 O O . THR A 1 202 ? 8.116 8.891 -14.580 1.00 87.62 202 THR A O 1
ATOM 1592 N N . LEU A 1 203 ? 9.160 9.287 -12.638 1.00 89.44 203 LEU A N 1
ATOM 1593 C CA . LEU A 1 203 ? 10.275 10.037 -13.227 1.00 89.44 203 LEU A CA 1
ATOM 1594 C C . LEU A 1 203 ? 11.102 9.176 -14.182 1.00 89.44 203 LEU A C 1
ATOM 1596 O O . LEU A 1 203 ? 11.449 9.635 -15.268 1.00 89.44 203 LEU A O 1
ATOM 1600 N N . ALA A 1 204 ? 11.381 7.930 -13.815 1.00 87.19 204 ALA A N 1
ATOM 1601 C CA . ALA A 1 204 ? 12.115 7.015 -14.676 1.00 87.19 204 ALA A CA 1
ATOM 1602 C C . ALA A 1 204 ? 11.347 6.671 -15.958 1.00 87.19 204 ALA A C 1
ATOM 1604 O O . ALA A 1 204 ? 11.915 6.701 -17.042 1.00 87.19 204 ALA A O 1
ATOM 1605 N N . ILE A 1 205 ? 10.043 6.418 -15.854 1.00 84.06 205 ILE A N 1
ATOM 1606 C CA . ILE A 1 205 ? 9.183 6.050 -16.987 1.00 84.06 205 ILE A CA 1
ATOM 1607 C C . ILE A 1 205 ? 8.934 7.240 -17.922 1.00 84.06 205 ILE A C 1
ATOM 1609 O O . ILE A 1 205 ? 8.970 7.078 -19.139 1.00 84.06 205 ILE A O 1
ATOM 1613 N N . VAL A 1 206 ? 8.671 8.431 -17.376 1.00 87.19 206 VAL A N 1
ATOM 1614 C CA . VAL A 1 206 ? 8.293 9.618 -18.165 1.00 87.19 206 VAL A CA 1
ATOM 1615 C C . VAL A 1 206 ? 9.512 10.378 -18.681 1.00 87.19 206 VAL A C 1
ATOM 1617 O O . VAL A 1 206 ? 9.509 10.838 -19.819 1.00 87.19 206 VAL A O 1
ATOM 1620 N N . MET A 1 207 ? 10.541 10.536 -17.845 1.00 87.94 207 MET A N 1
ATOM 1621 C CA . MET A 1 207 ? 11.703 11.384 -18.141 1.00 87.94 207 MET A CA 1
ATOM 1622 C C . MET A 1 207 ? 12.965 10.576 -18.4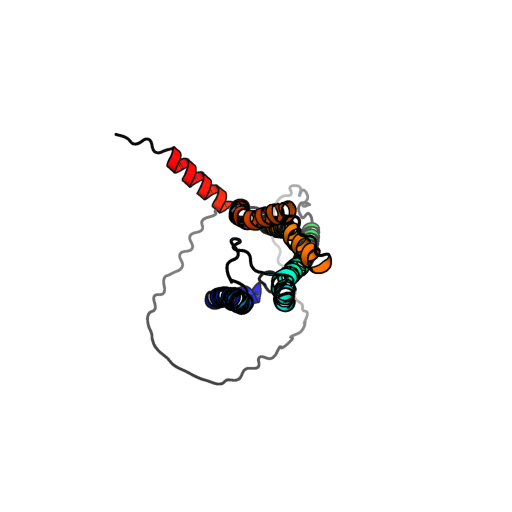61 1.00 87.94 207 MET A C 1
ATOM 1624 O O . MET A 1 207 ? 13.968 11.170 -18.849 1.00 87.94 207 MET A O 1
ATOM 1628 N N . GLY A 1 208 ? 12.955 9.250 -18.274 1.00 84.75 208 GLY A N 1
ATOM 1629 C CA . GLY A 1 208 ? 14.151 8.418 -18.438 1.00 84.75 208 GLY A CA 1
ATOM 1630 C C . GLY A 1 208 ? 15.238 8.698 -17.394 1.00 84.75 208 GLY A C 1
ATOM 1631 O O . GLY A 1 208 ? 16.413 8.457 -17.658 1.00 84.75 208 GLY A O 1
ATOM 1632 N N . TYR A 1 209 ? 14.885 9.267 -16.236 1.00 86.44 209 TYR A N 1
ATOM 1633 C CA . TYR A 1 209 ? 15.849 9.630 -15.194 1.00 86.44 209 TYR A CA 1
ATOM 1634 C C . TYR A 1 209 ? 16.145 8.436 -14.276 1.00 86.44 209 TYR A C 1
ATOM 1636 O O . TYR A 1 209 ? 15.307 8.054 -13.458 1.00 86.44 209 TYR A O 1
ATOM 1644 N N . TYR A 1 210 ? 17.349 7.869 -14.396 1.00 80.38 210 TYR A N 1
ATOM 1645 C CA . TYR A 1 210 ? 17.789 6.674 -13.667 1.00 80.38 210 TYR A CA 1
ATOM 1646 C C . TYR A 1 210 ? 18.972 6.968 -12.740 1.00 80.38 210 TYR A C 1
ATOM 1648 O O . TYR A 1 210 ? 20.075 6.468 -12.932 1.00 80.38 210 TYR A O 1
ATOM 1656 N N . GLU A 1 211 ? 18.751 7.779 -11.706 1.00 88.75 211 GLU A N 1
ATOM 1657 C CA . GLU A 1 211 ? 19.750 7.935 -10.645 1.00 88.75 211 GLU A CA 1
ATOM 1658 C C . GLU A 1 211 ? 19.584 6.862 -9.568 1.00 88.75 211 GLU A C 1
ATOM 1660 O O . GLU A 1 211 ? 18.570 6.807 -8.862 1.00 88.75 211 GLU A O 1
ATOM 1665 N N . TYR A 1 212 ? 20.625 6.048 -9.389 1.00 87.44 212 TYR A N 1
ATOM 1666 C CA . TYR A 1 212 ? 20.635 4.906 -8.470 1.00 87.44 212 TYR A CA 1
ATOM 1667 C C . TYR A 1 212 ? 20.306 5.292 -7.020 1.00 87.44 212 TYR A C 1
ATOM 1669 O O . TYR A 1 212 ? 19.606 4.571 -6.303 1.00 87.44 212 TYR A O 1
ATOM 1677 N N . LEU A 1 213 ? 20.769 6.467 -6.585 1.00 89.81 213 LEU A N 1
ATOM 1678 C CA . LEU A 1 213 ? 20.565 6.956 -5.222 1.00 89.81 213 LEU A CA 1
ATOM 1679 C C . LEU A 1 213 ? 19.075 7.193 -4.923 1.00 89.81 213 LEU A C 1
ATOM 1681 O O . LEU A 1 213 ? 18.596 6.816 -3.853 1.00 89.81 213 LEU A O 1
ATOM 1685 N N . HIS A 1 214 ? 18.322 7.743 -5.880 1.00 89.69 214 HIS A N 1
ATOM 1686 C CA . HIS A 1 214 ? 16.889 8.003 -5.717 1.00 89.69 214 HIS A CA 1
ATOM 1687 C C . HIS A 1 214 ? 16.094 6.700 -5.620 1.00 89.69 214 HIS A C 1
ATOM 1689 O O . HIS A 1 214 ? 15.272 6.548 -4.715 1.00 89.69 214 HIS A O 1
ATOM 1695 N N . PHE A 1 215 ? 16.390 5.736 -6.493 1.00 88.12 215 PHE A N 1
ATOM 1696 C CA . PHE A 1 215 ? 15.775 4.409 -6.461 1.00 88.12 215 PHE A CA 1
ATOM 1697 C C . PHE A 1 215 ? 16.074 3.652 -5.169 1.00 88.12 215 PHE A C 1
ATOM 1699 O O . PHE A 1 215 ? 15.172 3.043 -4.589 1.00 88.12 215 PHE A O 1
ATOM 1706 N N . THR A 1 216 ? 17.314 3.728 -4.684 1.00 91.88 216 THR A N 1
ATOM 1707 C CA . THR A 1 216 ? 17.732 3.065 -3.444 1.00 91.88 216 THR A CA 1
ATOM 1708 C C . THR A 1 216 ? 16.986 3.635 -2.243 1.00 91.88 216 THR A C 1
ATOM 1710 O O . THR A 1 216 ? 16.372 2.883 -1.488 1.00 91.88 216 THR A O 1
ATOM 1713 N N . ILE A 1 217 ? 16.978 4.962 -2.076 1.00 93.69 217 ILE A N 1
ATOM 1714 C CA . ILE A 1 217 ? 16.280 5.609 -0.956 1.00 93.69 217 ILE A CA 1
ATOM 1715 C C . ILE A 1 217 ? 14.780 5.329 -1.024 1.00 93.69 217 ILE A C 1
ATOM 1717 O O . ILE A 1 217 ? 14.183 4.960 -0.014 1.00 93.69 217 ILE A O 1
ATOM 1721 N N . ALA A 1 218 ? 14.173 5.462 -2.204 1.00 93.12 218 ALA A N 1
ATOM 1722 C CA . ALA A 1 218 ? 12.753 5.202 -2.376 1.00 93.12 218 ALA A CA 1
ATOM 1723 C C . ALA A 1 218 ? 12.405 3.752 -1.995 1.00 93.12 218 ALA A C 1
ATOM 1725 O O . ALA A 1 218 ? 11.505 3.523 -1.186 1.00 93.12 218 ALA A O 1
ATOM 1726 N N . SER A 1 219 ? 13.176 2.779 -2.485 1.00 90.94 219 SER A N 1
ATOM 1727 C CA . SER A 1 219 ? 12.987 1.361 -2.158 1.00 90.94 219 SER A CA 1
ATOM 1728 C C . SER A 1 219 ? 13.153 1.087 -0.662 1.00 90.94 219 SER A C 1
ATOM 1730 O O . SER A 1 219 ? 12.346 0.367 -0.076 1.00 90.94 219 SER A O 1
ATOM 1732 N N . LEU A 1 220 ? 14.147 1.700 -0.010 1.00 94.50 220 LEU A N 1
ATOM 1733 C CA . LEU A 1 220 ? 14.336 1.584 1.438 1.00 94.50 220 LEU A CA 1
ATOM 1734 C C . LEU A 1 220 ? 13.136 2.126 2.222 1.00 94.50 220 LEU A C 1
ATOM 1736 O O . LEU A 1 220 ? 12.684 1.467 3.157 1.00 94.50 220 LEU A O 1
ATOM 1740 N N . LEU A 1 221 ? 12.590 3.285 1.839 1.00 93.44 221 LEU A N 1
ATOM 1741 C CA . LEU A 1 221 ? 11.395 3.852 2.475 1.00 93.44 221 LEU A CA 1
ATOM 1742 C C . LEU A 1 221 ? 10.171 2.947 2.306 1.00 93.44 221 LEU A C 1
ATOM 1744 O O . LEU A 1 221 ? 9.378 2.805 3.239 1.00 93.44 221 LEU A O 1
ATOM 1748 N N . TYR A 1 222 ? 10.044 2.300 1.151 1.00 91.88 222 TYR A N 1
ATOM 1749 C CA . TYR A 1 222 ? 8.987 1.328 0.912 1.00 91.88 222 TYR A CA 1
ATOM 1750 C C . TYR A 1 222 ? 9.132 0.078 1.779 1.00 91.88 222 TYR A C 1
ATOM 1752 O O . TYR A 1 222 ? 8.165 -0.334 2.417 1.00 91.88 222 TYR A O 1
ATOM 1760 N N . TYR A 1 223 ? 10.333 -0.489 1.901 1.00 93.06 223 TYR A N 1
ATOM 1761 C CA . TYR A 1 223 ? 10.558 -1.607 2.822 1.00 93.06 223 TYR A CA 1
ATOM 1762 C C . TYR A 1 223 ? 10.330 -1.209 4.282 1.00 93.06 223 TYR A C 1
ATOM 1764 O O . TYR A 1 223 ? 9.782 -1.989 5.065 1.00 93.06 223 TYR A O 1
ATOM 1772 N N . PHE A 1 224 ? 10.669 0.030 4.641 1.00 92.75 224 PHE A N 1
ATOM 1773 C CA . PHE A 1 224 ? 10.426 0.566 5.974 1.00 92.75 224 PHE A CA 1
ATOM 1774 C C . PHE A 1 224 ? 8.934 0.605 6.333 1.00 92.75 224 PHE A C 1
ATOM 1776 O O . PHE A 1 224 ? 8.593 0.447 7.503 1.00 92.75 224 PHE A O 1
ATOM 1783 N N . ASN A 1 225 ? 8.032 0.709 5.349 1.00 90.62 225 ASN A N 1
ATOM 1784 C CA . ASN A 1 225 ? 6.589 0.611 5.579 1.00 90.62 225 ASN A CA 1
ATOM 1785 C C . ASN A 1 225 ? 6.203 -0.690 6.310 1.00 90.62 225 ASN A C 1
ATOM 1787 O O . ASN A 1 225 ? 5.458 -0.656 7.285 1.00 90.62 225 ASN A O 1
ATOM 1791 N N . SER A 1 226 ? 6.794 -1.823 5.916 1.00 91.00 226 SER A N 1
ATOM 1792 C CA . SER A 1 226 ? 6.523 -3.123 6.554 1.00 91.00 226 SER A CA 1
ATOM 1793 C C . SER A 1 226 ? 7.042 -3.194 7.997 1.00 91.00 226 SER A C 1
ATOM 1795 O O . SER A 1 226 ? 6.494 -3.919 8.825 1.00 91.00 226 SER A O 1
ATOM 1797 N N . LEU A 1 227 ? 8.091 -2.428 8.323 1.00 90.81 227 LEU A N 1
ATOM 1798 C CA . LEU A 1 227 ? 8.609 -2.302 9.692 1.00 90.81 227 LEU A CA 1
ATOM 1799 C C . LEU A 1 227 ? 7.720 -1.401 10.554 1.00 90.81 227 LEU A C 1
ATOM 1801 O O . LEU A 1 227 ? 7.600 -1.607 11.764 1.00 90.81 227 LEU A O 1
ATOM 1805 N N . LEU A 1 228 ? 7.091 -0.405 9.934 1.00 88.00 228 LEU A N 1
ATOM 1806 C CA . LEU A 1 228 ? 6.192 0.514 10.609 1.00 88.00 228 LEU A CA 1
ATOM 1807 C C . LEU A 1 228 ? 4.840 -0.118 10.947 1.00 88.00 228 LEU A C 1
ATOM 1809 O O . LEU A 1 228 ? 4.253 0.268 11.954 1.00 88.00 228 LEU A O 1
ATOM 1813 N N . ASP A 1 229 ? 4.368 -1.109 10.190 1.00 85.50 229 ASP A N 1
ATOM 1814 C CA . ASP A 1 229 ? 3.076 -1.763 10.434 1.00 85.50 229 ASP A CA 1
ATOM 1815 C C . ASP A 1 229 ? 2.938 -2.299 11.880 1.00 85.50 229 ASP A C 1
ATOM 1817 O O . ASP A 1 229 ? 2.032 -1.852 12.595 1.00 85.50 229 ASP A O 1
ATOM 1821 N N . PRO A 1 230 ? 3.834 -3.165 12.408 1.00 86.25 230 PRO A N 1
ATOM 1822 C CA . PRO A 1 230 ? 3.787 -3.591 13.810 1.00 86.25 230 PRO A CA 1
ATOM 1823 C C . PRO A 1 230 ? 3.927 -2.437 14.808 1.00 86.25 230 PRO A C 1
ATOM 1825 O O . PRO A 1 230 ? 3.301 -2.459 15.869 1.00 86.25 230 PRO A O 1
ATOM 1828 N N . ILE A 1 231 ? 4.724 -1.412 14.495 1.00 86.50 231 ILE A N 1
ATOM 1829 C CA . ILE A 1 231 ? 4.889 -0.234 15.360 1.00 86.50 231 ILE A CA 1
ATOM 1830 C C . ILE A 1 231 ? 3.565 0.521 15.449 1.00 86.50 231 ILE A C 1
ATOM 1832 O O . ILE A 1 231 ? 3.117 0.878 16.535 1.00 86.50 231 ILE A O 1
ATOM 1836 N N . PHE A 1 232 ? 2.875 0.704 14.332 1.00 82.44 232 PHE A N 1
ATOM 1837 C CA . PHE A 1 232 ? 1.573 1.340 14.315 1.00 82.44 232 PHE A CA 1
ATOM 1838 C C . PHE A 1 232 ? 0.493 0.465 14.953 1.00 82.44 232 PHE A C 1
ATOM 1840 O O . PHE A 1 232 ? -0.350 1.009 15.661 1.00 82.44 232 PHE A O 1
ATOM 1847 N N . PHE A 1 233 ? 0.533 -0.866 14.814 1.00 79.31 233 PHE A N 1
ATOM 1848 C CA . PHE A 1 233 ? -0.386 -1.784 15.506 1.00 79.31 233 PHE A CA 1
ATOM 1849 C C . PHE A 1 233 ? -0.167 -1.828 17.022 1.00 79.31 233 PHE A C 1
ATOM 1851 O O . PHE A 1 233 ? -1.125 -1.804 17.799 1.00 79.31 233 PHE A O 1
ATOM 1858 N N . THR A 1 234 ? 1.084 -1.850 17.473 1.00 80.81 234 THR A N 1
ATOM 1859 C CA . THR A 1 234 ? 1.402 -1.738 18.902 1.00 80.81 234 THR A CA 1
ATOM 1860 C C . THR A 1 234 ? 1.022 -0.357 19.410 1.00 80.81 234 THR A C 1
ATOM 1862 O O . THR A 1 234 ? 0.400 -0.230 20.466 1.00 80.81 234 THR A O 1
ATOM 1865 N N . MET A 1 235 ? 1.252 0.695 18.622 1.00 75.50 235 MET A N 1
ATOM 1866 C CA . MET A 1 235 ? 0.739 2.010 18.960 1.00 75.50 235 MET A CA 1
ATOM 1867 C C . MET A 1 235 ? -0.801 2.052 18.960 1.00 75.50 235 MET A C 1
ATOM 1869 O O . MET A 1 235 ? -1.403 2.768 19.763 1.00 75.50 235 MET A O 1
ATOM 1873 N N . ALA A 1 236 ? -1.459 1.243 18.140 1.00 70.62 236 ALA A N 1
ATOM 1874 C CA . ALA A 1 236 ? -2.901 1.240 17.996 1.00 70.62 236 ALA A CA 1
ATOM 1875 C C . ALA A 1 236 ? -3.642 0.757 19.229 1.00 70.62 236 ALA A C 1
ATOM 1877 O O . ALA A 1 236 ? -4.582 1.382 19.729 1.00 70.62 236 ALA A O 1
ATOM 1878 N N . MET A 1 237 ? -3.230 -0.417 19.682 1.00 70.38 237 MET A N 1
ATOM 1879 C CA . MET A 1 237 ? -3.987 -1.204 20.623 1.00 70.38 237 MET A CA 1
ATOM 1880 C C . MET A 1 237 ? -3.424 -0.970 22.022 1.00 70.38 237 MET A C 1
ATOM 1882 O O . MET A 1 237 ? -2.514 -1.662 22.465 1.00 70.38 237 MET A O 1
ATOM 1886 N N . ALA A 1 238 ? -4.003 -0.008 22.751 1.00 66.19 238 ALA A N 1
ATOM 1887 C CA . ALA A 1 238 ? -3.712 0.205 24.174 1.00 66.19 238 ALA A CA 1
ATOM 1888 C C . ALA A 1 238 ? -3.645 -1.090 25.017 1.00 66.19 238 ALA A C 1
ATOM 1890 O O . ALA A 1 238 ? -2.701 -1.207 25.794 1.00 66.19 238 ALA A O 1
ATOM 1891 N N . PRO A 1 239 ? -4.567 -2.072 24.884 1.00 68.62 239 PRO A N 1
ATOM 1892 C CA . PRO A 1 239 ? -4.455 -3.314 25.650 1.00 68.62 239 PRO A CA 1
ATOM 1893 C C . PRO A 1 239 ? -3.235 -4.158 25.252 1.00 68.62 239 PRO A C 1
ATOM 1895 O O . PRO A 1 239 ? -2.583 -4.700 26.135 1.00 68.62 239 PRO A O 1
ATOM 1898 N N . LEU A 1 240 ? -2.868 -4.208 23.965 1.00 67.19 240 LEU A N 1
ATOM 1899 C CA . LEU A 1 240 ? -1.667 -4.927 23.518 1.00 67.19 240 LEU A CA 1
ATOM 1900 C C . LEU A 1 240 ? -0.388 -4.287 24.048 1.00 67.19 240 LEU A C 1
ATOM 1902 O O . LEU A 1 240 ? 0.526 -5.015 24.414 1.00 67.19 240 LEU A O 1
ATOM 1906 N N . ARG A 1 241 ? -0.323 -2.949 24.136 1.00 75.81 241 ARG A N 1
ATOM 1907 C CA . ARG A 1 241 ? 0.830 -2.274 24.755 1.00 75.81 241 ARG A CA 1
ATOM 1908 C C . ARG A 1 241 ? 1.040 -2.779 26.175 1.00 75.81 241 ARG A C 1
ATOM 1910 O O . ARG A 1 241 ? 2.146 -3.180 26.506 1.00 75.81 241 ARG A O 1
ATOM 1917 N N . VAL A 1 242 ? -0.021 -2.797 26.984 1.00 77.44 242 VAL A N 1
ATOM 1918 C CA . VAL A 1 242 ? 0.045 -3.263 28.376 1.00 77.44 242 VAL A CA 1
ATOM 1919 C C . VAL A 1 242 ? 0.495 -4.724 28.433 1.00 77.44 242 VAL A C 1
ATOM 1921 O O . VAL A 1 242 ? 1.448 -5.021 29.139 1.00 77.44 242 VAL A O 1
ATOM 1924 N N . THR A 1 243 ? -0.080 -5.610 27.614 1.00 81.94 243 THR A N 1
ATOM 1925 C CA . THR A 1 243 ? 0.317 -7.029 27.579 1.00 81.94 243 THR A CA 1
ATOM 1926 C C . THR A 1 243 ? 1.767 -7.241 27.132 1.00 81.94 243 THR A C 1
ATOM 1928 O O . THR A 1 243 ? 2.463 -8.079 27.697 1.00 81.94 243 THR A O 1
ATOM 1931 N N . ILE A 1 244 ? 2.252 -6.491 26.139 1.00 82.94 244 ILE A N 1
ATOM 1932 C CA . ILE A 1 244 ? 3.648 -6.561 25.681 1.00 82.94 244 ILE A CA 1
ATOM 1933 C C . ILE A 1 244 ? 4.592 -6.048 26.771 1.00 82.94 244 ILE A C 1
ATOM 1935 O O . ILE A 1 244 ? 5.592 -6.702 27.060 1.00 82.94 244 ILE A O 1
ATOM 1939 N N . TYR A 1 245 ? 4.267 -4.920 27.409 1.00 82.19 245 TYR A N 1
ATOM 1940 C CA . TYR A 1 245 ? 5.043 -4.406 28.537 1.00 82.19 245 TYR A CA 1
ATOM 1941 C C . TYR A 1 245 ? 5.075 -5.403 29.703 1.00 82.19 245 TYR A C 1
ATOM 1943 O O . TYR A 1 245 ? 6.141 -5.609 30.281 1.00 82.19 245 TYR A O 1
ATOM 1951 N N . ASP A 1 246 ? 3.958 -6.067 30.003 1.00 83.12 246 ASP A N 1
ATOM 1952 C CA . ASP A 1 246 ? 3.885 -7.102 31.038 1.00 83.12 246 ASP A CA 1
ATOM 1953 C C . ASP A 1 246 ? 4.710 -8.345 30.668 1.00 83.12 246 ASP A C 1
ATOM 1955 O O . ASP A 1 246 ? 5.440 -8.859 31.516 1.00 83.12 246 ASP A O 1
ATOM 1959 N N . MET A 1 247 ? 4.685 -8.792 29.404 1.00 83.88 247 MET A N 1
ATOM 1960 C CA . MET A 1 247 ? 5.542 -9.886 28.923 1.00 83.88 247 MET A CA 1
ATOM 1961 C C . MET A 1 247 ? 7.032 -9.538 29.039 1.00 83.88 247 MET A C 1
ATOM 1963 O O . MET A 1 247 ? 7.804 -10.324 29.585 1.00 83.88 247 MET A O 1
ATOM 1967 N N . PHE A 1 248 ? 7.446 -8.349 28.593 1.00 84.50 248 PHE A N 1
ATOM 1968 C CA . PHE A 1 248 ? 8.842 -7.909 28.699 1.00 84.50 248 PHE A CA 1
ATOM 1969 C C . PHE A 1 248 ? 9.298 -7.761 30.154 1.00 84.50 248 PHE A C 1
ATOM 1971 O O . PHE A 1 248 ? 10.412 -8.156 30.503 1.00 84.50 248 PHE A O 1
ATOM 1978 N N . LYS A 1 249 ? 8.431 -7.234 31.025 1.00 82.06 249 LYS A N 1
ATOM 1979 C CA . LYS A 1 249 ? 8.723 -7.082 32.452 1.00 82.06 249 LYS A CA 1
ATOM 1980 C C . LYS A 1 249 ? 8.782 -8.432 33.176 1.00 82.06 249 LYS A C 1
ATOM 1982 O O . LYS A 1 249 ? 9.631 -8.607 34.045 1.00 82.06 249 LYS A O 1
ATOM 1987 N N . GLY A 1 250 ? 7.936 -9.392 32.795 1.00 74.62 250 GLY A N 1
ATOM 1988 C CA . GLY A 1 250 ? 7.962 -10.765 33.307 1.00 74.62 250 GLY A CA 1
ATOM 1989 C C . GLY A 1 250 ? 9.229 -11.529 32.910 1.00 74.62 250 GLY A C 1
ATOM 1990 O O . GLY A 1 250 ? 9.812 -12.221 33.741 1.00 74.62 250 GLY A O 1
ATOM 1991 N N . VAL A 1 251 ? 9.716 -11.340 31.679 1.00 73.88 251 VAL A N 1
ATOM 1992 C CA . VAL A 1 251 ? 10.981 -11.931 31.201 1.00 73.88 251 VAL A CA 1
ATOM 1993 C C . VAL A 1 251 ? 12.197 -11.319 31.906 1.00 73.88 251 VAL A C 1
ATOM 1995 O O . VAL A 1 251 ? 13.122 -12.042 32.270 1.00 73.88 251 VAL A O 1
ATOM 1998 N N . ALA A 1 252 ? 12.186 -10.009 32.169 1.00 69.81 252 ALA A N 1
ATOM 1999 C CA . ALA A 1 252 ? 13.259 -9.328 32.899 1.00 69.81 252 ALA A CA 1
ATOM 2000 C C . ALA A 1 252 ? 13.279 -9.638 34.413 1.00 69.81 252 ALA A C 1
ATOM 2002 O O . ALA A 1 252 ? 14.266 -9.353 35.088 1.00 69.81 252 ALA A O 1
ATOM 2003 N N . GLY A 1 253 ? 12.195 -10.207 34.952 1.00 64.81 253 GLY A N 1
ATOM 2004 C CA . GLY A 1 253 ? 11.983 -10.423 36.383 1.00 64.81 253 GLY A CA 1
ATOM 2005 C C . GLY A 1 253 ? 12.136 -11.863 36.870 1.00 64.81 253 GLY A C 1
ATOM 2006 O O . GLY A 1 253 ? 11.798 -12.118 38.021 1.00 64.81 253 GLY A O 1
ATOM 2007 N N . SER A 1 254 ? 12.614 -12.801 36.043 1.00 59.69 254 SER A N 1
ATOM 2008 C CA . SER A 1 254 ? 12.872 -14.185 36.467 1.00 59.69 254 SER A CA 1
ATOM 2009 C C . SER A 1 254 ? 14.359 -14.395 36.790 1.00 59.69 254 SER A C 1
ATOM 2011 O O . SER A 1 254 ? 15.097 -14.908 35.941 1.00 59.69 254 SER A O 1
ATOM 2013 N N . PRO A 1 255 ? 14.843 -14.048 38.002 1.00 61.25 255 PRO A N 1
ATOM 2014 C CA . PRO A 1 255 ? 16.120 -14.554 38.469 1.00 61.25 255 PRO A CA 1
ATOM 2015 C C . PRO A 1 255 ? 15.976 -16.071 38.579 1.00 61.25 255 PRO A C 1
ATOM 2017 O O . PRO A 1 255 ? 15.178 -16.578 39.370 1.00 61.25 255 PRO A O 1
ATOM 2020 N N . ARG A 1 256 ? 16.721 -16.799 37.740 1.00 61.94 256 ARG A N 1
ATOM 2021 C CA . ARG A 1 256 ? 16.913 -18.242 37.894 1.00 61.94 256 ARG A CA 1
ATOM 2022 C C . ARG A 1 256 ? 17.384 -18.473 39.329 1.00 61.94 256 ARG A C 1
ATOM 2024 O O . ARG A 1 256 ? 18.522 -18.147 39.653 1.00 61.94 256 ARG A O 1
ATOM 2031 N N . ARG A 1 257 ? 16.503 -18.986 40.190 1.00 56.41 257 ARG A N 1
ATOM 2032 C CA . ARG A 1 257 ? 16.919 -19.640 41.430 1.00 56.41 257 ARG A CA 1
ATOM 2033 C C . ARG A 1 257 ? 17.632 -20.918 40.999 1.00 56.41 257 ARG A C 1
ATOM 2035 O O . ARG A 1 257 ? 16.969 -21.886 40.634 1.00 56.41 257 ARG A O 1
ATOM 2042 N N . ALA A 1 258 ? 18.953 -20.821 40.900 1.00 58.00 258 ALA A N 1
ATOM 2043 C CA . ALA A 1 258 ? 19.852 -21.962 40.970 1.00 58.00 258 ALA A CA 1
ATOM 2044 C C . ALA A 1 258 ? 19.960 -22.412 42.432 1.00 58.00 258 ALA A C 1
ATOM 2046 O O . ALA A 1 258 ? 19.847 -21.527 43.315 1.00 58.00 258 ALA A O 1
#

Sequence (258 aa):
MALFLPVSYRHYHTNTLAICMCVGCWVYVNVFKLPGLLQDDYIYRNDDEDCSVNVTAQFSWALTSQIVMDDSSVLVVGISYPIIWWKMRQRRRVSINLANQQPRADGVGDLPQRSSLPASSGAALNSDQGKIVDIKQADPTLDESLEAENTGAAAVPQQQLHHHHHQLPSRRVGRSSQNFMVLTYLVVGVIFCWTPVVVAYTLAIVMGYYEYLHFTIASLLYYFNSLLDPIFFTMAMAPLRVTIYDMFKGVAGSPRRA

Foldseek 3Di:
DCLPCVPVCVVPPDPVVVVVVVVVVVVVVCVLPVVQVVCQVPPPPDDDPDPDRPCVVVVVSNVCCCCVPPVVVVVVLVVVVVVSVVSVVVVVVVVVVVVVPPDPPVPDDDDDDDDDDDDDDDDDDDDDDDDDDDDDDDDDDDDDDDDDDDDDDDDDDDDDDDDDDPPDPPCPPPQPVLLVVLVVVLSVLQCVLQVLCSVQVCCCSPVVDDDPVSNVVSVVSVVVNVVCPVVSVCSRDPVNVVVVVVVVVVVVPDDPPD

InterPro domains:
  IPR000276 G protein-coupled receptor, rhodopsin-like [PF00001] (2-232)
  IPR017452 GPCR,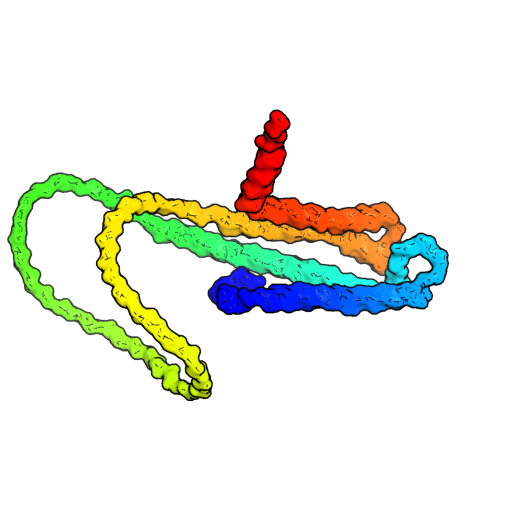 rhodopsin-like, 7TM [PS50262] (1-233)

pLDDT: mean 73.71, std 18.97, range [31.3, 96.94]

Organism: Hypsibius exemplaris (NCBI:txid2072580)

Radius of gyration: 32.91 Å; chains: 1; bounding box: 89×59×82 Å